Protein AF-U3A8S7-F1 (afdb_monomer)

Foldseek 3Di:
DWDDDDLVVCVVCVVVLLVLQQCLLVFDWKKKKQAAPDLQLGIKIKIKGWPVRDDDPSSQVSSSLSVVVCVVVVHDSVPRHSVCSVVCCPVPRSVLSVQFDWAKWALVRVCVQPVVSNVVSLVNLPDPVCVVVCVVPVLRHAMDMVSHHDHRNDDCVNVPNSQWGIWTWGDRDPFWTWIWTDHPTIIMIMTTGSPD

Secondary structure (DSSP, 8-state):
------HHHHHHTHHHHHHHHHHHTTS-EEEEEEE-S-TTT--EEEEEEETTT-SSHHHHHHHHHHHHHHHHTT--GGG--TTTHHHHIIIIIHHHHHH---EEEEHHHHHHHHHHHHHHHHHHHH-GGGHHHHHTSTTTSEEEETTEE--TT--TTTT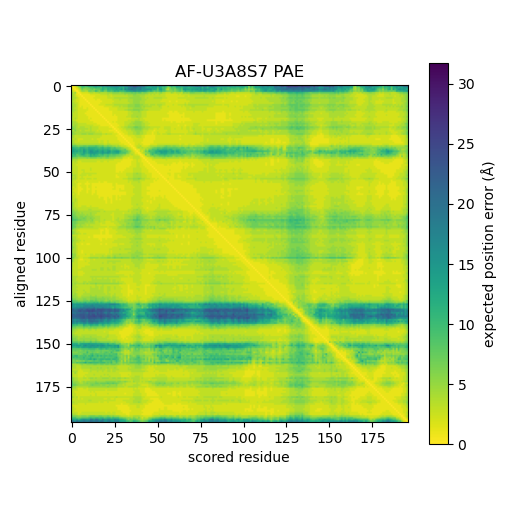T-----EEEEEEEETTEEEEEEE-SSEEEEEEEE---

Sequence (196 aa):
MESKISLSEFKSNLELVETYIANSSTKKLTRIEYRSFDEGMCDANLFVISKSEVADELEAFVTLCNFQLHFYEEWSLSDTTSENANSILNLWVQPDIESYLFDTLSSSEVHQEIDWIINSIIKLLSDDSLLLKRVRDPDRWGVFVNGERISSETALSDIGLKEIICGIGFALEWNSVDIMYQTKNDYIFFSWGSGA

pLDDT: mean 90.35, std 8.71, range [58.34, 97.81]

Solvent-accessible surface area (backbone atoms only — not comparable to full-atom values): 10740 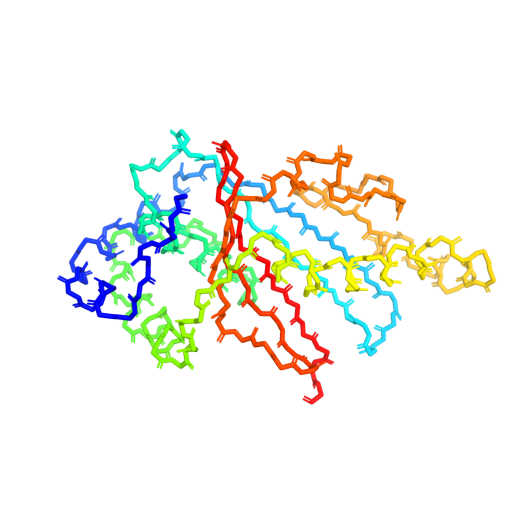Å² total; per-residue (Å²): 123,80,78,80,85,40,70,65,58,53,68,74,35,50,76,59,49,31,52,33,43,25,48,37,58,76,50,77,69,48,41,36,39,45,34,46,92,43,75,72,67,27,48,38,38,36,41,35,35,46,54,87,73,38,93,48,70,64,47,42,50,49,28,44,52,52,54,49,50,28,61,76,70,71,45,63,53,84,72,48,30,76,90,46,16,62,55,48,37,68,72,47,52,47,60,53,57,72,68,44,49,77,43,80,32,49,35,68,53,50,47,59,64,48,48,58,54,53,52,50,46,33,49,63,62,64,41,71,91,50,45,74,70,41,71,76,48,59,89,71,46,37,28,26,50,72,82,44,75,64,57,42,76,68,49,56,66,79,74,68,66,59,63,51,59,25,25,35,34,38,37,87,49,98,50,33,39,29,34,42,35,30,42,94,58,35,40,34,39,38,41,36,47,34,85,117

Nearest PDB structures (foldseek):
  6qh1-assembly1_A  TM=3.953E-01  e=4.290E+00  Schizosaccharomyces pombe
  6qh1-assembly1_B  TM=2.468E-01  e=1.614E+00  Schizosaccharomyces pombe
  4l6p-assembly3_C  TM=2.106E-01  e=4.544E+00  Saccharomyces cerevisiae S288C
  6w9w-assembly1_A  TM=2.226E-01  e=8.076E+00  Saccharomyces cerevisiae

Structure (mmCIF, N/CA/C/O backbone):
data_AF-U3A8S7-F1
#
_entry.id   AF-U3A8S7-F1
#
loop_
_atom_site.group_PDB
_atom_site.id
_atom_site.type_symbol
_atom_site.label_atom_id
_atom_site.label_alt_id
_atom_site.label_comp_id
_atom_site.label_asym_id
_atom_site.label_entity_id
_atom_site.label_seq_id
_atom_site.pdbx_PDB_ins_code
_atom_site.Cartn_x
_atom_site.Cartn_y
_atom_site.Cartn_z
_atom_site.occupancy
_atom_site.B_iso_or_equiv
_atom_site.auth_seq_id
_atom_site.auth_comp_id
_atom_site.auth_asym_id
_atom_site.auth_atom_id
_atom_site.pdbx_PDB_model_num
ATOM 1 N N . MET A 1 1 ? -18.819 5.088 -4.214 1.00 59.47 1 MET A N 1
ATOM 2 C CA . MET A 1 1 ? -18.569 4.710 -2.810 1.00 59.47 1 MET A CA 1
ATOM 3 C C . MET A 1 1 ? -17.316 5.462 -2.436 1.00 59.47 1 MET A C 1
ATOM 5 O O . MET A 1 1 ? -16.381 5.401 -3.219 1.00 59.47 1 MET A O 1
ATOM 9 N N . GLU A 1 2 ? -17.361 6.254 -1.375 1.00 73.94 2 GLU A N 1
ATOM 10 C CA . GLU A 1 2 ? -16.215 7.043 -0.910 1.00 73.94 2 GLU A CA 1
ATOM 11 C C . GLU A 1 2 ? -15.502 6.261 0.196 1.00 73.94 2 GLU A C 1
ATOM 13 O O . GLU A 1 2 ? -16.157 5.500 0.919 1.00 73.94 2 GLU A O 1
ATOM 18 N N . SER A 1 3 ? -14.179 6.408 0.279 1.00 78.31 3 SER A N 1
ATOM 19 C CA . SER A 1 3 ? -13.389 5.863 1.385 1.00 78.31 3 SER A CA 1
ATOM 20 C C . SER A 1 3 ? -13.753 6.586 2.681 1.00 78.31 3 SER A C 1
ATOM 22 O O . SER A 1 3 ? -14.074 7.775 2.653 1.00 78.31 3 SER A O 1
ATOM 24 N N . LYS A 1 4 ? -13.761 5.868 3.805 1.00 83.25 4 LYS A N 1
ATOM 25 C CA . LYS A 1 4 ? -14.143 6.437 5.108 1.00 83.25 4 LYS A CA 1
ATOM 26 C C . LYS A 1 4 ? -12.955 6.810 5.988 1.00 83.25 4 LYS A C 1
ATOM 28 O O . LYS A 1 4 ? -13.135 7.605 6.910 1.00 83.25 4 LYS A O 1
ATOM 33 N N . ILE A 1 5 ? -11.770 6.299 5.658 1.00 91.81 5 ILE A N 1
ATOM 34 C CA . ILE A 1 5 ? -10.581 6.431 6.493 1.00 91.81 5 ILE A CA 1
ATOM 35 C C . ILE A 1 5 ? -10.184 7.893 6.660 1.00 91.81 5 ILE A C 1
ATOM 37 O O . ILE A 1 5 ? -10.101 8.679 5.721 1.00 91.81 5 ILE A O 1
ATOM 41 N N . SER A 1 6 ? -9.933 8.252 7.910 1.00 93.62 6 SER A N 1
ATOM 42 C CA . SER A 1 6 ? -9.491 9.576 8.317 1.00 93.62 6 SER A CA 1
ATOM 43 C C . SER A 1 6 ? -8.675 9.476 9.597 1.00 93.62 6 SER A C 1
ATOM 45 O O . SER A 1 6 ? -8.815 8.524 10.372 1.00 93.62 6 SER A O 1
ATOM 47 N N . LEU A 1 7 ? -7.876 10.506 9.880 1.00 93.88 7 LEU A N 1
ATOM 48 C CA . LEU A 1 7 ? -7.134 10.583 11.138 1.00 93.88 7 LEU A CA 1
ATOM 49 C C . LEU A 1 7 ? -8.055 10.530 12.368 1.00 93.88 7 LEU A C 1
ATOM 51 O O . LEU A 1 7 ? -7.704 9.953 13.396 1.00 93.88 7 LEU A O 1
ATOM 55 N N . SER A 1 8 ? -9.240 11.140 12.284 1.00 94.06 8 SER A N 1
ATOM 56 C CA . SER A 1 8 ? -10.205 11.140 13.384 1.00 94.06 8 SER A CA 1
ATOM 57 C C . SER A 1 8 ? -10.816 9.758 13.610 1.00 94.06 8 SER A C 1
ATOM 59 O O . SER A 1 8 ? -10.964 9.356 14.766 1.00 94.06 8 SER A O 1
ATOM 61 N N . GLU A 1 9 ? -11.123 9.015 12.542 1.00 94.00 9 GLU A N 1
ATOM 62 C CA . GLU A 1 9 ? -11.568 7.623 12.636 1.00 94.00 9 GLU A CA 1
ATOM 63 C C . GLU A 1 9 ? -10.488 6.747 13.275 1.00 94.00 9 GLU A C 1
ATOM 65 O O . GLU A 1 9 ? -10.781 6.034 14.234 1.00 94.00 9 GLU A O 1
ATOM 70 N N . PHE A 1 10 ? -9.234 6.871 12.835 1.00 94.56 10 PHE A N 1
ATOM 71 C CA . PHE A 1 10 ? -8.104 6.151 13.424 1.00 94.56 10 PHE A CA 1
ATOM 72 C C . PHE A 1 10 ? -7.968 6.430 14.932 1.00 94.56 10 PHE A C 1
ATOM 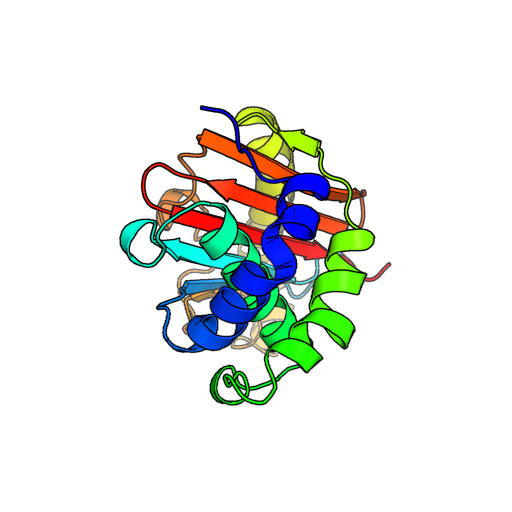74 O O . PHE A 1 10 ? -7.999 5.511 15.752 1.00 94.56 10 PHE A O 1
ATOM 81 N N . LYS A 1 11 ? -7.912 7.711 15.325 1.00 94.56 11 LYS A N 1
ATOM 82 C CA . LYS A 1 11 ? -7.748 8.126 16.732 1.00 94.56 11 LYS A CA 1
ATOM 83 C C . LYS A 1 11 ? -8.917 7.739 17.630 1.00 94.56 11 LYS A C 1
ATOM 85 O O . LYS A 1 11 ? -8.731 7.545 18.828 1.00 94.56 11 LYS A O 1
ATOM 90 N N . SER A 1 12 ? -10.120 7.631 17.074 1.00 95.75 12 SER A N 1
ATOM 91 C CA . SER A 1 12 ? -11.305 7.234 17.841 1.00 95.75 12 SER A CA 1
ATOM 92 C C . SER A 1 12 ? -11.357 5.728 18.119 1.00 95.75 12 SER A C 1
ATOM 94 O O . SER A 1 12 ? -12.180 5.299 18.922 1.00 95.75 12 SER A O 1
ATOM 96 N N . ASN A 1 13 ? -10.492 4.932 17.479 1.00 96.50 13 ASN A N 1
ATOM 97 C CA . ASN A 1 13 ? -10.535 3.471 17.503 1.00 96.50 13 ASN A CA 1
ATOM 98 C C . ASN A 1 13 ? -9.195 2.833 17.922 1.00 96.50 13 ASN A C 1
ATOM 100 O O . ASN A 1 13 ? -8.930 1.698 17.544 1.00 96.50 13 ASN A O 1
ATOM 104 N N . LEU A 1 14 ? -8.348 3.514 18.706 1.00 95.56 14 LEU A N 1
ATOM 105 C CA . LEU A 1 14 ? -6.982 3.041 19.011 1.00 95.56 14 LEU A CA 1
ATOM 106 C C . LEU A 1 14 ? -6.908 1.625 19.617 1.00 95.56 14 LEU A C 1
ATOM 108 O O . LEU A 1 14 ? -6.045 0.851 19.220 1.00 95.56 14 LEU A O 1
ATOM 112 N N . GLU A 1 15 ? -7.825 1.246 20.513 1.00 95.31 15 GLU A N 1
ATOM 113 C CA . GLU A 1 15 ? -7.866 -0.123 21.072 1.00 95.31 15 GLU A CA 1
ATOM 114 C C . GLU A 1 15 ? -8.139 -1.185 19.987 1.00 95.31 15 GLU A C 1
ATOM 116 O O . GLU A 1 15 ? -7.576 -2.284 19.987 1.00 95.31 15 GLU A O 1
ATOM 121 N N . LEU A 1 16 ? -8.998 -0.846 19.022 1.00 96.44 16 LEU A N 1
ATOM 122 C CA . LEU A 1 16 ? -9.302 -1.707 17.885 1.00 96.44 16 LEU A CA 1
ATOM 123 C C . LEU A 1 16 ? -8.134 -1.740 16.891 1.00 96.44 16 LEU A C 1
ATOM 125 O O . LEU A 1 16 ? -7.785 -2.808 16.396 1.00 96.44 16 LEU A O 1
ATOM 129 N N . VAL A 1 17 ? -7.484 -0.598 16.653 1.00 97.06 17 VAL A N 1
ATOM 130 C CA . VAL A 1 17 ? -6.269 -0.491 15.833 1.00 97.06 17 VAL A CA 1
ATOM 131 C C . VAL A 1 17 ? -5.153 -1.370 16.397 1.00 97.06 17 VAL A C 1
ATOM 133 O O . VAL A 1 17 ? -4.531 -2.110 15.642 1.00 97.06 17 VAL A O 1
ATOM 136 N N . GLU A 1 18 ? -4.918 -1.348 17.711 1.00 97.19 18 GLU A N 1
ATOM 137 C CA . GLU A 1 18 ? -3.937 -2.227 18.360 1.00 97.19 18 GLU A CA 1
ATOM 138 C C . GLU A 1 18 ? -4.249 -3.705 18.084 1.00 97.19 18 GLU A C 1
ATOM 140 O O . GLU A 1 18 ? -3.364 -4.488 17.732 1.00 97.19 18 GLU A O 1
ATOM 145 N N . THR A 1 19 ? -5.529 -4.075 18.164 1.00 96.38 19 THR A N 1
ATOM 146 C CA . THR A 1 19 ? -5.992 -5.430 17.843 1.00 96.38 19 THR A CA 1
ATOM 147 C C . THR A 1 19 ? -5.736 -5.780 16.372 1.00 96.38 19 THR A C 1
ATOM 149 O O . THR A 1 19 ? -5.302 -6.892 16.067 1.00 96.38 19 THR A O 1
ATOM 152 N N . TYR A 1 20 ? -5.969 -4.848 15.446 1.00 96.88 20 TYR A N 1
ATOM 153 C CA . TYR A 1 20 ? -5.678 -5.039 14.023 1.00 96.88 20 TYR A CA 1
ATOM 154 C C . TYR A 1 20 ? -4.178 -5.184 13.750 1.00 96.88 20 TYR A C 1
ATOM 156 O O . TYR A 1 20 ? -3.793 -6.079 12.998 1.00 96.88 20 TYR A O 1
ATOM 164 N N . ILE A 1 21 ? -3.323 -4.404 14.422 1.00 96.88 21 ILE A N 1
ATOM 165 C CA . ILE A 1 21 ? -1.863 -4.574 14.364 1.00 96.88 21 ILE A CA 1
ATOM 166 C C . ILE A 1 21 ? -1.490 -5.981 14.826 1.00 96.88 21 ILE A C 1
ATOM 168 O O . ILE A 1 21 ? -0.860 -6.714 14.066 1.00 96.88 21 ILE A O 1
ATOM 172 N N . ALA A 1 22 ? -1.942 -6.401 16.011 1.00 95.38 22 ALA A N 1
ATOM 173 C CA . ALA A 1 22 ? -1.641 -7.725 16.562 1.00 95.38 22 ALA A CA 1
ATOM 174 C C . ALA A 1 22 ? -2.033 -8.875 15.616 1.00 95.38 22 ALA A C 1
ATOM 176 O O . ALA A 1 22 ? -1.352 -9.898 15.567 1.00 95.38 22 ALA A O 1
ATOM 177 N N . ASN A 1 23 ? -3.117 -8.704 14.854 1.00 94.38 23 ASN A N 1
ATOM 178 C CA . ASN A 1 23 ? -3.641 -9.719 13.943 1.00 94.38 23 ASN A CA 1
ATOM 179 C C . ASN A 1 23 ? -3.078 -9.633 12.517 1.00 94.38 23 ASN A C 1
ATOM 181 O O . ASN A 1 23 ? -3.288 -10.566 11.735 1.00 94.38 23 ASN A O 1
ATOM 185 N N . SER A 1 24 ? -2.378 -8.555 12.159 1.00 94.19 24 SER A N 1
ATOM 186 C CA . SER A 1 24 ? -1.892 -8.314 10.792 1.00 94.19 24 SER A CA 1
ATOM 187 C C . SER A 1 24 ? -0.984 -9.437 10.271 1.00 94.19 24 SER A C 1
ATOM 189 O O . SER A 1 24 ? -1.104 -9.834 9.114 1.00 94.19 24 SER A O 1
ATOM 191 N N . SER A 1 25 ? -0.173 -10.050 11.142 1.00 91.50 25 SER A N 1
ATOM 192 C CA . SER A 1 25 ? 0.726 -11.167 10.810 1.00 91.50 25 SER A CA 1
ATOM 193 C C . SER A 1 25 ? 0.005 -12.448 10.369 1.00 91.50 25 SER A C 1
ATOM 195 O O . SER A 1 25 ? 0.610 -13.331 9.761 1.00 91.50 25 SER A O 1
ATOM 197 N N . THR A 1 26 ? -1.298 -12.557 10.642 1.00 93.12 26 THR A N 1
ATOM 198 C CA . THR A 1 26 ? -2.127 -13.704 10.239 1.00 93.12 26 THR A CA 1
ATOM 199 C C . THR A 1 26 ? -2.782 -13.527 8.869 1.00 93.12 26 THR A C 1
ATOM 201 O O . THR A 1 26 ? -3.345 -14.484 8.331 1.00 93.12 26 THR A O 1
ATOM 204 N N . LYS A 1 27 ? -2.730 -12.317 8.303 1.00 94.56 27 LYS A N 1
ATOM 205 C CA . LYS A 1 27 ? -3.405 -11.969 7.051 1.00 94.56 27 LYS A CA 1
ATOM 206 C C . LYS A 1 27 ? -2.565 -12.366 5.849 1.00 94.56 27 LYS A C 1
ATOM 208 O O . LYS A 1 27 ? -1.340 -12.243 5.856 1.00 94.56 27 LYS A O 1
ATOM 213 N N . LYS A 1 28 ? -3.226 -12.808 4.778 1.00 93.88 28 LYS A N 1
ATOM 214 C CA . LYS A 1 28 ? -2.545 -13.034 3.501 1.00 93.88 28 LYS A CA 1
ATOM 215 C C . LYS A 1 28 ? -2.418 -11.724 2.741 1.00 93.88 28 LYS A C 1
ATOM 217 O O . LYS A 1 28 ? -3.420 -11.129 2.353 1.00 93.88 28 LYS A O 1
ATOM 222 N N . LEU A 1 29 ? -1.177 -11.332 2.483 1.00 94.00 29 LEU A N 1
ATOM 223 C CA . LEU A 1 29 ? -0.844 -10.156 1.694 1.00 94.00 29 LEU A CA 1
ATOM 224 C C . LEU A 1 29 ? -0.092 -10.556 0.423 1.00 94.00 29 LEU A C 1
ATOM 226 O O . LEU A 1 29 ? 0.715 -11.485 0.431 1.00 94.00 29 LEU A O 1
ATOM 230 N N . THR A 1 30 ? -0.357 -9.835 -0.663 1.00 95.75 30 THR A N 1
ATOM 231 C CA . THR A 1 30 ? 0.466 -9.870 -1.872 1.00 95.75 30 THR A CA 1
ATOM 232 C C . THR A 1 30 ? 1.285 -8.591 -1.958 1.00 95.75 30 THR A C 1
ATOM 234 O O . THR A 1 30 ? 0.731 -7.495 -1.922 1.00 95.75 30 THR A O 1
ATOM 237 N N . ARG A 1 31 ? 2.604 -8.731 -2.078 1.00 95.44 31 ARG A N 1
ATOM 238 C CA . ARG A 1 31 ? 3.525 -7.623 -2.338 1.00 95.44 31 ARG A CA 1
ATOM 239 C C . ARG A 1 31 ? 3.864 -7.592 -3.818 1.00 95.44 31 ARG A C 1
ATOM 241 O O . ARG A 1 31 ? 4.252 -8.619 -4.373 1.00 95.44 31 ARG A O 1
ATOM 248 N N . ILE A 1 32 ? 3.755 -6.428 -4.440 1.00 96.19 32 ILE A N 1
ATOM 249 C CA . ILE A 1 32 ? 4.205 -6.192 -5.810 1.00 96.19 32 ILE A CA 1
ATOM 250 C C . ILE A 1 32 ? 5.255 -5.093 -5.780 1.00 96.19 32 ILE A C 1
ATOM 252 O O . ILE A 1 32 ? 5.053 -4.063 -5.149 1.00 96.19 32 ILE A O 1
ATOM 256 N N . GLU A 1 33 ? 6.365 -5.311 -6.468 1.00 95.44 33 GLU A N 1
ATOM 257 C CA . GLU A 1 33 ? 7.491 -4.381 -6.480 1.00 95.44 33 GLU A CA 1
ATOM 258 C C . GLU A 1 33 ? 7.868 -4.085 -7.926 1.00 95.44 33 GLU A C 1
ATOM 260 O O . GLU A 1 33 ? 8.162 -4.998 -8.700 1.00 95.44 33 GLU A O 1
ATOM 265 N N . TYR A 1 34 ? 7.870 -2.809 -8.283 1.00 94.31 34 TYR A N 1
ATOM 266 C CA . TYR A 1 34 ? 8.370 -2.292 -9.547 1.00 94.31 34 TYR A CA 1
ATOM 267 C C . TYR A 1 34 ? 9.743 -1.697 -9.284 1.00 94.31 34 TYR A C 1
ATOM 269 O O . TYR A 1 34 ? 9.855 -0.541 -8.879 1.00 94.31 34 TYR A O 1
ATOM 277 N N . ARG A 1 35 ? 10.787 -2.504 -9.483 1.00 91.75 35 ARG A N 1
ATOM 278 C CA . ARG A 1 35 ? 12.155 -2.125 -9.133 1.00 91.75 35 ARG A CA 1
ATOM 279 C C . ARG A 1 35 ? 12.900 -1.556 -10.327 1.00 91.75 35 ARG A C 1
ATOM 281 O O . ARG A 1 35 ? 13.020 -2.240 -11.353 1.00 91.75 35 ARG A O 1
ATOM 288 N N . SER A 1 36 ? 13.426 -0.342 -10.199 1.00 87.62 36 SER A N 1
ATOM 289 C CA . SER A 1 36 ? 14.103 0.371 -11.287 1.00 87.62 36 SER A CA 1
ATOM 290 C C . SER A 1 36 ? 15.595 0.560 -11.003 1.00 87.62 36 SER A C 1
ATOM 292 O O . SER A 1 36 ? 16.016 0.721 -9.867 1.00 87.62 36 SER A O 1
ATOM 294 N N . PHE A 1 37 ? 16.422 0.563 -12.052 1.00 83.94 37 PHE A N 1
ATOM 295 C CA . PHE A 1 37 ? 17.864 0.832 -11.931 1.00 83.94 37 PHE A CA 1
ATOM 296 C C . PHE A 1 37 ? 18.203 2.333 -11.946 1.00 83.94 37 PHE A C 1
ATOM 298 O O . PHE A 1 37 ? 19.383 2.689 -12.016 1.00 83.94 37 PHE A O 1
ATOM 305 N N . ASP A 1 38 ? 17.196 3.205 -11.991 1.00 81.88 38 ASP A N 1
ATOM 306 C CA . ASP A 1 38 ? 17.366 4.651 -12.041 1.00 81.88 38 ASP A CA 1
ATOM 307 C C . ASP A 1 38 ? 17.180 5.231 -10.636 1.00 81.88 38 ASP A C 1
ATOM 309 O O . ASP A 1 38 ? 16.115 5.103 -10.038 1.00 81.88 38 ASP A O 1
ATOM 313 N N . GLU A 1 39 ? 18.230 5.859 -10.105 1.00 74.50 39 GLU A N 1
ATOM 314 C CA . GLU A 1 39 ? 18.234 6.419 -8.747 1.00 74.50 39 GLU A CA 1
ATOM 315 C C . GLU A 1 39 ? 17.218 7.557 -8.561 1.00 74.50 39 GLU A C 1
ATOM 317 O O . GLU A 1 39 ? 16.878 7.860 -7.428 1.00 74.50 39 GLU A O 1
ATOM 322 N N . GLY A 1 40 ? 16.729 8.186 -9.638 1.00 75.12 40 GLY A N 1
ATOM 323 C CA . GLY A 1 40 ? 15.685 9.209 -9.561 1.00 75.12 40 GLY A CA 1
ATOM 324 C C . GLY A 1 40 ? 14.268 8.638 -9.609 1.00 75.12 40 GLY A C 1
ATOM 325 O O . GLY A 1 40 ? 13.349 9.248 -9.067 1.00 75.12 40 GLY A O 1
ATOM 326 N N . MET A 1 41 ? 14.078 7.478 -10.247 1.00 83.31 41 MET A N 1
ATOM 327 C CA . MET A 1 41 ? 12.784 6.788 -10.267 1.00 83.31 41 MET A CA 1
ATOM 328 C C . MET A 1 41 ? 12.601 5.808 -9.114 1.00 83.31 41 MET A C 1
ATOM 330 O O . MET A 1 41 ? 11.456 5.507 -8.814 1.00 83.31 41 MET A O 1
ATOM 334 N N . CYS A 1 42 ? 13.667 5.312 -8.478 1.00 87.62 42 CYS A N 1
ATOM 335 C CA . CYS A 1 42 ? 13.596 4.386 -7.339 1.00 87.62 42 CYS A CA 1
ATOM 336 C C . CYS A 1 42 ? 12.668 3.174 -7.591 1.00 87.62 42 CYS A C 1
ATOM 338 O O . CYS A 1 42 ? 12.397 2.810 -8.742 1.00 87.62 42 CYS A O 1
ATOM 340 N N . ASP A 1 43 ? 12.237 2.517 -6.514 1.00 91.94 43 ASP A N 1
ATOM 341 C CA . ASP A 1 43 ? 11.313 1.388 -6.546 1.00 91.94 43 ASP A CA 1
ATOM 342 C C . ASP A 1 43 ? 9.910 1.861 -6.139 1.00 91.94 43 ASP A C 1
ATOM 344 O O . ASP A 1 43 ? 9.761 2.675 -5.227 1.00 91.94 43 ASP A O 1
ATOM 348 N N . ALA A 1 44 ? 8.875 1.338 -6.799 1.00 95.19 44 ALA A N 1
ATOM 349 C CA . ALA A 1 44 ? 7.483 1.529 -6.390 1.00 95.19 44 ALA A CA 1
ATOM 350 C C . ALA A 1 44 ? 6.913 0.219 -5.839 1.00 95.19 44 ALA A C 1
ATOM 352 O O . ALA A 1 44 ? 7.056 -0.838 -6.460 1.00 95.19 44 ALA A O 1
ATOM 353 N N . ASN A 1 45 ? 6.234 0.288 -4.698 1.00 96.62 45 ASN A N 1
ATOM 354 C CA . ASN A 1 45 ? 5.717 -0.875 -3.987 1.00 96.62 45 ASN A CA 1
ATOM 355 C C . ASN A 1 45 ? 4.195 -0.821 -3.888 1.00 96.62 45 ASN A C 1
ATOM 357 O O . ASN A 1 45 ? 3.608 0.234 -3.659 1.00 96.62 45 ASN A O 1
ATOM 361 N N . LEU A 1 46 ? 3.556 -1.980 -4.031 1.00 97.56 46 LEU A N 1
ATOM 362 C CA . LEU A 1 46 ? 2.144 -2.168 -3.735 1.00 97.56 46 LEU A CA 1
ATOM 363 C C . LEU A 1 46 ? 1.976 -3.296 -2.727 1.00 97.56 46 LEU A C 1
ATOM 365 O O . LEU A 1 46 ? 2.453 -4.413 -2.935 1.00 97.56 46 LEU A O 1
ATOM 369 N N . PHE A 1 47 ? 1.236 -3.011 -1.667 1.00 97.56 47 PHE A N 1
ATOM 370 C CA . PHE A 1 47 ? 0.805 -3.979 -0.671 1.00 97.56 47 PHE A CA 1
ATOM 371 C C . PHE A 1 47 ? -0.686 -4.218 -0.875 1.00 97.56 47 PHE A C 1
ATOM 373 O O . PHE A 1 47 ? -1.473 -3.277 -0.831 1.00 97.56 47 PHE A O 1
ATOM 380 N N . VAL A 1 48 ? -1.076 -5.460 -1.152 1.00 97.56 48 VAL A N 1
ATOM 381 C CA . VAL A 1 48 ? -2.437 -5.815 -1.571 1.00 97.56 48 VAL A CA 1
ATOM 382 C C . VAL A 1 48 ? -3.044 -6.800 -0.589 1.00 97.56 48 VAL A C 1
ATOM 384 O O . VAL A 1 48 ? -2.487 -7.877 -0.356 1.00 97.56 48 VAL A O 1
ATOM 387 N N . ILE A 1 49 ? -4.222 -6.468 -0.069 1.00 97.62 49 ILE A N 1
ATOM 388 C CA . ILE A 1 49 ? -5.014 -7.355 0.778 1.00 97.62 49 ILE A CA 1
ATOM 389 C C . ILE A 1 49 ? -6.424 -7.517 0.213 1.00 97.62 49 ILE A C 1
ATOM 391 O O . ILE A 1 49 ? -7.105 -6.543 -0.113 1.00 97.62 49 ILE A O 1
ATOM 395 N N . SER A 1 50 ? -6.876 -8.767 0.112 1.00 97.00 50 SER A N 1
ATOM 396 C CA . SER A 1 50 ? -8.244 -9.063 -0.312 1.00 97.00 50 SER A CA 1
ATOM 397 C C . SER A 1 50 ? -9.234 -8.578 0.740 1.00 97.00 50 SER A C 1
ATOM 399 O O . SER A 1 50 ? -9.056 -8.802 1.938 1.00 97.00 50 SER A O 1
ATOM 401 N N . LYS A 1 51 ? -10.357 -8.019 0.291 1.00 96.75 51 LYS A N 1
ATOM 402 C CA . LYS A 1 51 ? -11.506 -7.669 1.139 1.00 96.75 51 LYS A CA 1
ATOM 403 C C . LYS A 1 51 ? -12.084 -8.867 1.890 1.00 96.75 51 LYS A C 1
ATOM 405 O O . LYS A 1 51 ? -12.818 -8.674 2.845 1.00 96.75 51 LYS A O 1
ATOM 410 N N . SER A 1 52 ? -11.784 -10.099 1.472 1.00 96.88 52 SER A N 1
ATOM 411 C CA . SER A 1 52 ? -12.172 -11.306 2.212 1.00 96.88 52 SER A CA 1
ATOM 412 C C . SER A 1 52 ? -11.295 -11.599 3.433 1.00 96.88 52 SER A C 1
ATOM 414 O O . SER A 1 52 ? -11.688 -12.414 4.262 1.00 96.88 52 SER A O 1
ATOM 416 N N . GLU A 1 53 ? -10.102 -11.004 3.525 1.00 97.38 53 GLU A N 1
ATOM 417 C CA . GLU A 1 53 ? -9.146 -11.230 4.621 1.00 97.38 53 GLU A CA 1
ATOM 418 C C . GLU A 1 53 ? -9.367 -10.264 5.798 1.00 97.38 53 GLU A C 1
ATOM 420 O O . GLU A 1 53 ? -8.858 -10.494 6.897 1.00 97.38 53 GLU A O 1
ATOM 425 N N . VAL A 1 54 ? -10.136 -9.195 5.588 1.00 97.19 54 VAL A N 1
ATOM 426 C CA . VAL A 1 54 ? -10.372 -8.107 6.547 1.00 97.19 54 VAL A CA 1
ATOM 427 C C . VAL A 1 54 ? -11.865 -7.838 6.705 1.00 97.19 54 VAL A C 1
ATOM 429 O O . VAL A 1 54 ? -12.650 -8.043 5.782 1.00 97.19 54 VAL A O 1
ATOM 432 N N . ALA A 1 55 ? -12.271 -7.399 7.888 1.00 95.38 55 ALA A N 1
ATOM 433 C CA . ALA A 1 55 ? -13.652 -7.102 8.227 1.00 95.38 55 ALA A CA 1
ATOM 434 C C . ALA A 1 55 ? -14.122 -5.776 7.616 1.00 95.38 55 ALA A C 1
ATOM 436 O O . ALA A 1 55 ? -15.272 -5.665 7.182 1.00 95.38 55 ALA A O 1
ATOM 437 N N . ASP A 1 56 ? -13.243 -4.776 7.585 1.00 95.19 56 ASP A N 1
ATOM 438 C CA . ASP A 1 56 ? -13.560 -3.422 7.149 1.00 95.19 56 ASP A CA 1
ATOM 439 C C . ASP A 1 56 ? -12.338 -2.685 6.570 1.00 95.19 56 ASP A C 1
ATOM 441 O O . ASP A 1 56 ? -11.240 -3.229 6.437 1.00 95.19 56 ASP A O 1
ATOM 445 N N . GLU A 1 57 ? -12.569 -1.444 6.144 1.00 95.88 57 GLU A N 1
ATOM 446 C CA . GLU A 1 57 ? -11.549 -0.578 5.550 1.00 95.88 57 GLU A CA 1
ATOM 447 C C . GLU A 1 57 ? -10.486 -0.137 6.570 1.00 95.88 57 GLU A C 1
ATOM 449 O O . GLU A 1 57 ? -9.334 0.060 6.191 1.00 95.88 57 GLU A O 1
ATOM 454 N N . LEU A 1 58 ? -10.837 -0.022 7.858 1.00 96.69 58 LEU A N 1
ATOM 455 C CA . LEU A 1 58 ? -9.902 0.396 8.907 1.00 96.69 58 LEU A CA 1
ATOM 456 C C . LEU A 1 58 ? -8.917 -0.726 9.223 1.00 96.69 58 LEU A C 1
ATOM 458 O O . LEU A 1 58 ? -7.718 -0.473 9.311 1.00 96.69 58 LEU A O 1
ATOM 462 N N . GLU A 1 59 ? -9.398 -1.966 9.327 1.00 97.44 59 GLU A N 1
ATOM 463 C CA . GLU A 1 59 ? -8.529 -3.135 9.445 1.00 97.44 59 GLU A CA 1
ATOM 464 C C . GLU A 1 59 ? -7.600 -3.235 8.237 1.00 97.44 59 GLU A C 1
ATOM 466 O O . GLU A 1 59 ? -6.408 -3.476 8.416 1.00 97.44 59 GLU A O 1
ATOM 471 N N . ALA A 1 60 ? -8.112 -3.002 7.023 1.00 97.56 60 ALA A N 1
ATOM 472 C CA . ALA A 1 60 ? -7.292 -2.985 5.816 1.00 97.56 60 ALA A CA 1
ATOM 473 C C . ALA A 1 60 ? -6.188 -1.925 5.887 1.00 97.56 60 ALA A C 1
ATOM 475 O O . ALA A 1 60 ? -5.024 -2.260 5.690 1.00 97.56 60 ALA A O 1
ATOM 476 N N . PHE A 1 61 ? -6.539 -0.676 6.208 1.00 97.44 61 PHE A N 1
ATOM 477 C CA . PHE A 1 61 ? -5.594 0.434 6.319 1.00 97.44 61 PHE A CA 1
ATOM 478 C C . PHE A 1 61 ? -4.487 0.133 7.332 1.00 97.44 61 PHE A C 1
ATOM 480 O O . PHE A 1 61 ? -3.310 0.141 6.984 1.00 97.44 61 PHE A O 1
ATOM 487 N N . VAL A 1 62 ? -4.864 -0.231 8.561 1.00 96.88 62 VAL A N 1
ATOM 488 C CA . VAL A 1 62 ? -3.914 -0.540 9.640 1.00 96.88 62 VAL A CA 1
ATOM 489 C C . VAL A 1 62 ? -3.023 -1.722 9.276 1.00 96.88 62 VAL A C 1
ATOM 491 O O . VAL A 1 62 ? -1.814 -1.685 9.500 1.00 96.88 62 VAL A O 1
ATOM 494 N N . THR A 1 63 ? -3.615 -2.767 8.696 1.00 96.88 63 THR A N 1
ATOM 495 C CA . THR A 1 63 ? -2.876 -3.947 8.251 1.00 96.88 63 THR A CA 1
ATOM 496 C C . THR A 1 63 ? -1.837 -3.546 7.209 1.00 96.88 63 THR A C 1
ATOM 498 O O . THR A 1 63 ? -0.656 -3.825 7.395 1.00 96.88 63 THR A O 1
ATOM 501 N N . LEU A 1 64 ? -2.249 -2.844 6.150 1.00 97.44 64 LEU A N 1
ATOM 502 C CA . LEU A 1 64 ? -1.371 -2.417 5.062 1.00 97.44 64 LEU A CA 1
ATOM 503 C C . LEU A 1 64 ? -0.240 -1.493 5.542 1.00 97.44 64 LEU A C 1
ATOM 505 O O . LEU A 1 64 ? 0.908 -1.740 5.177 1.00 97.44 64 LEU A O 1
ATOM 509 N N . CYS A 1 65 ? -0.526 -0.512 6.404 1.00 95.75 65 CYS A N 1
ATOM 510 C CA . CYS A 1 65 ? 0.501 0.344 7.010 1.00 95.75 65 CYS A CA 1
ATOM 511 C C . CYS A 1 65 ? 1.507 -0.467 7.836 1.00 95.75 65 CYS A C 1
ATOM 513 O O . CYS A 1 65 ? 2.712 -0.254 7.726 1.00 95.75 65 CYS A O 1
ATOM 515 N N . ASN A 1 66 ? 1.045 -1.444 8.626 1.00 95.81 66 ASN A N 1
ATOM 516 C CA . ASN A 1 66 ? 1.957 -2.293 9.393 1.00 95.81 66 ASN A CA 1
ATOM 517 C C . ASN A 1 66 ? 2.844 -3.153 8.475 1.00 95.81 66 ASN A C 1
ATOM 519 O O . ASN A 1 66 ? 4.041 -3.296 8.714 1.00 95.81 66 ASN A O 1
ATOM 523 N N . PHE A 1 67 ? 2.284 -3.690 7.388 1.00 95.00 67 PHE A N 1
ATOM 524 C CA . PHE A 1 67 ? 3.057 -4.425 6.384 1.00 95.00 67 PHE A CA 1
ATOM 525 C C . PHE A 1 67 ? 4.115 -3.551 5.701 1.00 95.00 67 PHE A C 1
ATOM 527 O O . PHE A 1 67 ? 5.247 -4.000 5.515 1.00 95.00 67 PHE A O 1
ATOM 534 N N . GLN A 1 68 ? 3.757 -2.319 5.343 1.00 95.19 68 GLN A N 1
ATOM 535 C CA . GLN A 1 68 ? 4.669 -1.346 4.751 1.00 95.19 68 GLN A CA 1
ATOM 536 C C . GLN A 1 68 ? 5.815 -0.997 5.711 1.00 95.19 68 GLN A C 1
ATOM 538 O O . GLN A 1 68 ? 6.977 -1.067 5.317 1.00 95.19 68 GLN A O 1
ATOM 543 N N . LEU A 1 69 ? 5.503 -0.701 6.977 1.00 94.75 69 LEU A N 1
ATOM 544 C CA . LEU A 1 69 ? 6.495 -0.439 8.022 1.00 94.75 69 LEU A CA 1
ATOM 545 C C . LEU A 1 69 ? 7.493 -1.597 8.142 1.00 94.75 69 LEU A C 1
ATOM 547 O O . LEU A 1 69 ? 8.698 -1.392 8.044 1.00 94.75 69 LEU A O 1
ATOM 551 N N . HIS A 1 70 ? 6.992 -2.827 8.288 1.00 94.25 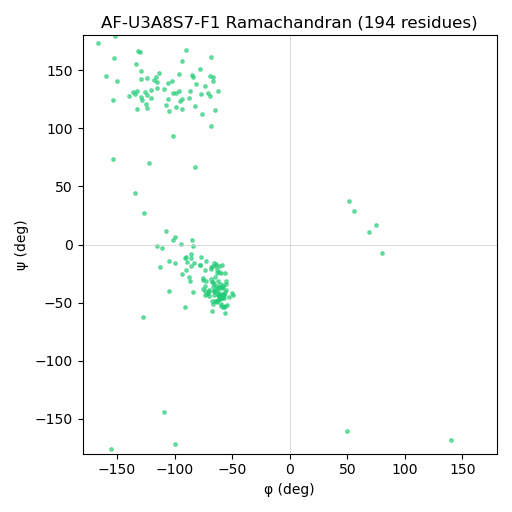70 HIS A N 1
ATOM 552 C CA . HIS A 1 70 ? 7.842 -4.014 8.38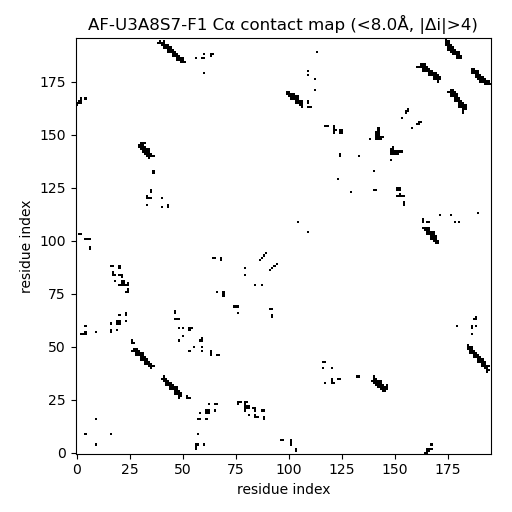1 1.00 94.25 70 HIS A CA 1
ATOM 553 C C . HIS A 1 70 ? 8.720 -4.209 7.141 1.00 94.25 70 HIS A C 1
ATOM 555 O O . HIS A 1 70 ? 9.862 -4.646 7.258 1.00 94.25 70 HIS A O 1
ATOM 561 N N . PHE A 1 71 ? 8.204 -3.886 5.954 1.00 93.31 71 PHE A N 1
ATOM 562 C CA . PHE A 1 71 ? 8.983 -3.951 4.724 1.00 93.31 71 PHE A CA 1
ATOM 563 C C . PHE A 1 71 ? 10.150 -2.958 4.726 1.00 93.31 71 PHE A C 1
ATOM 565 O O . PHE A 1 71 ? 11.271 -3.368 4.435 1.00 93.31 71 PHE A O 1
ATOM 572 N N . TYR A 1 72 ? 9.907 -1.690 5.067 1.00 91.50 72 TYR A N 1
ATOM 573 C CA . TYR A 1 72 ? 10.951 -0.659 5.055 1.00 91.50 72 TYR A CA 1
ATOM 574 C C . TYR A 1 72 ? 11.957 -0.795 6.199 1.00 91.50 72 TYR A C 1
ATOM 576 O O . TYR A 1 72 ? 13.132 -0.496 6.011 1.00 91.50 72 TYR A O 1
ATOM 584 N N . GLU A 1 73 ? 11.520 -1.294 7.351 1.00 93.31 73 GLU A N 1
ATOM 585 C CA . GLU A 1 73 ? 12.391 -1.557 8.500 1.00 93.31 73 GLU A CA 1
ATOM 586 C C . GLU A 1 73 ? 13.097 -2.926 8.425 1.00 93.31 73 GLU A C 1
ATOM 588 O O . GLU A 1 73 ? 13.867 -3.286 9.317 1.00 93.31 73 GLU A O 1
ATOM 593 N N . GLU A 1 74 ? 12.839 -3.710 7.371 1.00 92.00 74 GLU A N 1
ATOM 594 C CA . GLU A 1 74 ? 13.336 -5.082 7.192 1.00 92.00 74 GLU A CA 1
ATOM 595 C C . GLU A 1 74 ? 12.977 -6.029 8.358 1.00 92.00 74 GLU A C 1
ATOM 597 O O . GLU A 1 74 ? 13.682 -7.000 8.650 1.00 92.00 74 GLU A O 1
ATOM 602 N N . TRP A 1 75 ? 11.857 -5.773 9.038 1.00 93.50 75 TRP A N 1
ATOM 603 C CA . TRP A 1 75 ? 11.369 -6.602 10.138 1.00 93.50 75 TRP A CA 1
ATOM 604 C C . TRP A 1 75 ? 10.548 -7.780 9.631 1.00 93.50 75 TRP A C 1
ATOM 606 O O . TRP A 1 75 ? 9.758 -7.670 8.689 1.00 93.50 75 TRP A O 1
ATOM 616 N N . SER A 1 76 ? 10.634 -8.915 10.324 1.00 90.56 76 SER A N 1
ATOM 617 C CA . SER A 1 76 ? 9.738 -10.026 10.029 1.00 90.56 76 SER A CA 1
ATOM 618 C C . SER A 1 76 ? 8.343 -9.709 10.552 1.00 90.56 76 SER A C 1
ATOM 620 O O . SER A 1 76 ? 8.171 -9.280 11.687 1.00 90.56 76 SER A O 1
ATOM 622 N N . LEU A 1 77 ? 7.306 -9.983 9.766 1.00 87.62 77 LEU A N 1
ATOM 623 C CA . LEU A 1 77 ? 5.920 -9.854 10.236 1.00 87.62 77 LEU A CA 1
ATOM 624 C C . LEU A 1 77 ? 5.598 -10.811 11.385 1.00 87.62 77 LEU A C 1
ATOM 626 O O . LEU A 1 77 ? 4.682 -10.557 12.159 1.00 87.62 77 LEU A O 1
ATOM 630 N N . SER A 1 78 ? 6.361 -11.902 11.524 1.00 87.38 78 SER A N 1
ATOM 631 C CA . SER A 1 78 ? 6.267 -12.780 12.696 1.00 87.38 78 SER A CA 1
ATOM 632 C C . SER A 1 78 ? 6.605 -12.066 14.001 1.00 87.38 78 SER A C 1
ATOM 634 O O . SER A 1 78 ? 6.264 -12.570 15.068 1.00 87.38 78 SER A O 1
ATOM 636 N N . ASP A 1 79 ? 7.291 -10.926 13.917 1.00 86.44 79 ASP A N 1
ATOM 637 C CA . ASP A 1 79 ? 7.665 -10.133 15.076 1.00 86.44 79 ASP A CA 1
ATOM 638 C C . ASP A 1 79 ? 6.468 -9.325 15.588 1.00 86.44 79 ASP A C 1
ATOM 640 O O . ASP A 1 79 ? 6.479 -8.924 16.745 1.00 86.44 79 ASP A O 1
ATOM 644 N N . THR A 1 80 ? 5.401 -9.134 14.799 1.00 91.25 80 THR A N 1
ATOM 645 C CA . THR A 1 80 ? 4.149 -8.540 15.284 1.00 91.25 80 THR A CA 1
ATOM 646 C C . THR A 1 80 ? 3.354 -9.552 16.113 1.00 91.25 80 THR A C 1
ATOM 648 O O . THR A 1 80 ? 2.812 -10.531 15.593 1.00 91.25 80 THR A O 1
ATOM 651 N N . THR A 1 81 ? 3.240 -9.293 17.415 1.00 91.19 81 THR A N 1
ATOM 652 C CA . THR A 1 81 ? 2.488 -10.112 18.373 1.00 91.19 81 THR A CA 1
ATOM 653 C C . THR A 1 81 ? 1.554 -9.246 19.213 1.00 91.19 81 THR A C 1
ATOM 655 O O . THR A 1 81 ? 1.703 -8.028 19.293 1.00 91.19 81 THR A O 1
ATOM 658 N N . SER A 1 82 ? 0.608 -9.866 19.919 1.00 91.19 82 SER A N 1
ATOM 659 C CA . SER A 1 82 ? -0.235 -9.146 20.883 1.00 91.19 82 SER A CA 1
ATOM 660 C C . SER A 1 82 ? 0.561 -8.472 22.006 1.00 91.19 82 SER A C 1
ATOM 662 O O . SER A 1 82 ? 0.082 -7.513 22.594 1.00 91.19 82 SER A O 1
ATOM 664 N N . GLU A 1 83 ? 1.763 -8.962 22.330 1.00 92.00 83 GLU A N 1
ATOM 665 C CA . GLU A 1 83 ? 2.585 -8.407 23.414 1.00 92.00 83 GLU A CA 1
ATOM 666 C C . GLU A 1 83 ? 3.258 -7.084 23.032 1.00 92.00 83 GLU A C 1
ATOM 668 O O . GLU A 1 83 ? 3.506 -6.250 23.902 1.00 92.00 83 GLU A O 1
ATOM 673 N N . ASN A 1 84 ? 3.549 -6.875 21.744 1.00 94.06 84 ASN A N 1
ATOM 674 C CA . ASN A 1 84 ? 4.231 -5.675 21.258 1.00 94.06 84 ASN A CA 1
ATOM 675 C C . ASN A 1 84 ? 3.379 -4.800 20.332 1.00 94.06 84 ASN A C 1
ATOM 677 O O . ASN A 1 84 ? 3.842 -3.726 19.951 1.00 94.06 84 ASN A O 1
ATOM 681 N N . ALA A 1 85 ? 2.138 -5.191 20.030 1.00 95.75 85 ALA A N 1
ATOM 682 C CA . ALA A 1 85 ? 1.214 -4.411 19.210 1.00 95.75 85 ALA A CA 1
ATOM 683 C C . ALA A 1 85 ? 1.043 -2.971 19.719 1.00 95.75 85 ALA A C 1
ATOM 685 O O . ALA A 1 85 ? 1.167 -2.032 18.938 1.00 95.75 85 ALA A O 1
ATOM 686 N N . ASN A 1 86 ? 0.869 -2.776 21.030 1.00 96.44 86 ASN A N 1
ATOM 687 C CA . ASN A 1 86 ? 0.795 -1.438 21.624 1.00 96.44 86 ASN A CA 1
ATOM 688 C C . ASN A 1 86 ? 2.083 -0.619 21.406 1.00 96.44 86 ASN A C 1
ATOM 690 O O . ASN A 1 86 ? 2.041 0.594 21.208 1.00 96.44 86 ASN A O 1
ATOM 694 N N . SER A 1 87 ? 3.254 -1.261 21.451 1.00 96.62 87 SER A N 1
ATOM 695 C CA . SER A 1 87 ? 4.527 -0.582 21.189 1.00 96.62 87 SER A CA 1
ATOM 696 C C . SER A 1 87 ? 4.678 -0.217 19.714 1.00 96.62 87 SER A C 1
ATOM 698 O O . SER A 1 87 ? 5.092 0.900 19.422 1.00 96.62 87 SER A O 1
ATOM 700 N N . ILE A 1 88 ? 4.301 -1.114 18.799 1.00 96.12 88 ILE A N 1
ATOM 701 C CA . ILE A 1 88 ? 4.279 -0.849 17.353 1.00 96.12 88 ILE A CA 1
ATOM 702 C C . ILE A 1 88 ? 3.331 0.316 17.044 1.00 96.12 88 ILE A C 1
ATOM 704 O O . ILE A 1 88 ? 3.719 1.256 16.351 1.00 96.12 88 ILE A O 1
ATOM 708 N N . LEU A 1 89 ? 2.131 0.302 17.632 1.00 96.56 89 LEU A N 1
ATOM 709 C CA . LEU A 1 89 ? 1.149 1.371 17.496 1.00 96.56 89 LEU A CA 1
ATOM 710 C C . LEU A 1 89 ? 1.728 2.723 17.919 1.00 96.56 89 LEU A C 1
ATOM 712 O O . LEU A 1 89 ? 1.775 3.648 17.118 1.00 96.56 89 LEU A O 1
ATOM 716 N N . ASN A 1 90 ? 2.182 2.838 19.166 1.00 96.81 90 ASN A N 1
ATOM 717 C CA . ASN A 1 90 ? 2.532 4.140 19.735 1.00 96.81 90 ASN A CA 1
ATOM 718 C C . ASN A 1 90 ? 3.867 4.699 19.229 1.00 96.81 90 ASN A C 1
ATOM 720 O O . ASN A 1 90 ? 4.041 5.915 19.210 1.00 96.81 90 ASN A O 1
ATOM 724 N N . LEU A 1 91 ? 4.832 3.835 18.895 1.00 95.88 91 LEU A N 1
ATOM 725 C CA . LEU A 1 91 ? 6.181 4.272 18.525 1.00 95.88 91 LEU A CA 1
ATOM 726 C C . LEU A 1 91 ? 6.363 4.456 17.020 1.00 95.88 91 LEU A C 1
ATOM 728 O O . LEU A 1 91 ? 7.228 5.235 16.632 1.00 95.88 91 LEU A O 1
ATOM 732 N N . TRP A 1 92 ? 5.572 3.760 16.198 1.00 94.88 92 TRP A N 1
ATOM 733 C CA . TRP A 1 92 ? 5.790 3.707 14.752 1.00 94.88 92 TRP A CA 1
ATOM 734 C C . TRP A 1 92 ? 4.537 4.078 13.965 1.00 94.88 92 TRP A C 1
ATOM 736 O O . TRP A 1 92 ? 4.525 5.101 13.289 1.00 94.88 92 TRP A O 1
ATOM 746 N N . VAL A 1 93 ? 3.458 3.304 14.107 1.00 94.25 93 VAL A N 1
ATOM 747 C CA . VAL A 1 93 ? 2.264 3.447 13.255 1.00 94.25 93 VAL A CA 1
ATOM 748 C C . VAL A 1 93 ? 1.526 4.762 13.511 1.00 94.25 93 VAL A C 1
ATOM 750 O O . VAL A 1 93 ? 1.202 5.480 12.573 1.00 94.25 93 VAL A O 1
ATOM 753 N N . GLN A 1 94 ? 1.252 5.106 14.772 1.00 95.00 94 GLN A N 1
ATOM 754 C CA . GLN A 1 94 ? 0.529 6.334 15.095 1.00 95.00 94 GLN A CA 1
ATOM 755 C C . GLN A 1 94 ? 1.315 7.598 14.707 1.00 95.00 94 GLN A C 1
ATOM 757 O O . GLN A 1 94 ? 0.705 8.458 14.074 1.00 95.00 94 GLN A O 1
ATOM 762 N N . PRO A 1 95 ? 2.611 7.753 15.050 1.00 94.31 95 PRO A N 1
ATOM 763 C CA . PRO A 1 95 ? 3.383 8.918 14.619 1.00 94.31 95 PRO A CA 1
ATOM 764 C C . PRO A 1 95 ? 3.393 9.112 13.100 1.00 94.31 95 PRO A C 1
ATOM 766 O O . PRO A 1 95 ? 3.250 10.242 12.639 1.00 94.31 95 PRO A O 1
ATOM 769 N N . ASP A 1 96 ? 3.514 8.022 12.339 1.00 91.38 96 ASP A N 1
ATOM 770 C CA . ASP A 1 96 ? 3.517 8.071 10.877 1.00 91.38 96 ASP A CA 1
ATOM 771 C C . ASP A 1 96 ? 2.153 8.522 10.331 1.00 91.38 96 ASP A C 1
ATOM 773 O O . ASP A 1 96 ? 2.051 9.530 9.635 1.00 91.38 96 ASP A O 1
ATOM 777 N N . ILE A 1 97 ? 1.070 7.884 10.784 1.00 92.69 97 ILE A N 1
ATOM 778 C CA . ILE A 1 97 ? -0.310 8.228 10.406 1.00 92.69 97 ILE A CA 1
ATOM 779 C C . ILE A 1 97 ? -0.683 9.665 10.799 1.00 92.69 97 ILE A C 1
ATOM 781 O O . ILE A 1 97 ? -1.452 10.324 10.103 1.00 92.69 97 ILE A O 1
ATOM 785 N N . GLU A 1 98 ? -0.161 10.178 11.914 1.00 94.19 98 GLU A N 1
ATOM 786 C CA . GLU A 1 98 ? -0.370 11.570 12.326 1.00 94.19 98 GLU A CA 1
ATOM 787 C C . GLU A 1 98 ? 0.327 12.589 11.415 1.00 94.19 98 GLU A C 1
ATOM 789 O O . GLU A 1 98 ? -0.062 13.760 11.429 1.00 94.19 98 GLU A O 1
ATOM 794 N N . SER A 1 99 ? 1.321 12.161 10.632 1.00 90.75 99 SER A N 1
ATOM 795 C CA . SER A 1 99 ? 2.011 13.000 9.649 1.00 90.75 99 SER A CA 1
ATOM 796 C C . SER A 1 99 ? 1.312 13.044 8.286 1.00 90.75 99 SER A C 1
ATOM 798 O O . SER A 1 99 ? 1.545 13.977 7.516 1.00 90.75 99 SER A O 1
ATOM 800 N N . TYR A 1 100 ? 0.431 12.081 8.004 1.00 92.69 100 TYR A N 1
ATOM 801 C CA . TYR A 1 100 ? -0.242 11.959 6.715 1.00 92.69 100 TYR A CA 1
ATOM 802 C C . TYR A 1 100 ? -1.255 13.079 6.466 1.00 92.69 100 TYR A C 1
ATOM 804 O O . TYR A 1 100 ? -1.993 13.518 7.357 1.00 92.69 100 TYR A O 1
ATOM 812 N N . LEU A 1 101 ? -1.351 13.482 5.201 1.00 91.19 101 LEU A N 1
ATOM 813 C CA . LEU A 1 101 ? -2.521 14.183 4.682 1.00 91.19 101 LEU A CA 1
ATOM 814 C C . LEU A 1 101 ? -3.632 13.144 4.442 1.00 91.19 101 LEU A C 1
ATOM 816 O O . LEU A 1 101 ? -3.353 11.975 4.249 1.00 91.19 101 LEU A O 1
ATOM 820 N N . PHE A 1 102 ? -4.910 13.502 4.538 1.00 94.25 102 PHE A N 1
ATOM 821 C CA . PHE A 1 102 ? -6.009 12.548 4.301 1.00 94.25 102 PHE A CA 1
ATOM 822 C C . PHE A 1 102 ? -6.889 13.083 3.182 1.00 94.25 102 PHE A C 1
ATOM 824 O O . PHE A 1 102 ? -8.015 13.531 3.411 1.00 94.25 102 PHE A O 1
ATOM 831 N N . ASP A 1 103 ? -6.346 13.060 1.968 1.00 94.88 103 ASP A N 1
ATOM 832 C CA . ASP A 1 103 ? -6.994 13.639 0.800 1.00 94.88 103 ASP A CA 1
ATOM 833 C C . ASP A 1 103 ? -7.794 12.571 0.062 1.00 94.88 103 ASP A C 1
ATOM 835 O O . ASP A 1 103 ? -7.250 11.595 -0.444 1.00 94.88 103 ASP A O 1
ATOM 839 N N . THR A 1 104 ? -9.115 12.735 0.003 1.00 95.00 104 THR A N 1
ATOM 840 C CA . THR A 1 104 ? -9.973 11.806 -0.742 1.00 95.00 104 THR A CA 1
ATOM 841 C C . THR A 1 104 ? -9.730 11.959 -2.239 1.00 95.00 104 THR A C 1
ATOM 843 O O . THR A 1 104 ? -9.851 13.057 -2.774 1.00 95.00 104 THR A O 1
ATOM 846 N N . LEU A 1 105 ? -9.461 10.843 -2.915 1.00 95.31 105 LEU A N 1
ATOM 847 C CA . LEU A 1 105 ? -9.173 10.792 -4.344 1.00 95.31 105 LEU A CA 1
ATOM 848 C C . LEU A 1 105 ? -10.250 10.009 -5.097 1.00 95.31 105 LEU A C 1
ATOM 850 O O . LEU A 1 105 ? -10.656 8.899 -4.726 1.00 95.31 105 LEU A O 1
ATOM 854 N N . SER A 1 106 ? -10.683 10.569 -6.219 1.00 95.25 106 SER A N 1
ATOM 855 C CA . SER A 1 106 ? -11.461 9.863 -7.230 1.00 95.25 106 SER A CA 1
ATOM 856 C C . SER A 1 106 ? -10.615 8.802 -7.941 1.00 95.25 106 SER A C 1
ATOM 858 O O . SER A 1 106 ? -9.389 8.867 -7.974 1.00 95.25 106 SER A O 1
ATOM 860 N N . SER A 1 107 ? -11.279 7.841 -8.589 1.00 94.50 107 SER A N 1
ATOM 861 C CA . SER A 1 107 ? -10.617 6.845 -9.447 1.00 94.50 107 SER A CA 1
ATOM 862 C C . SER A 1 107 ? -9.653 7.480 -10.464 1.00 94.50 107 SER A C 1
ATOM 864 O O . SER A 1 107 ? -8.530 7.011 -10.626 1.00 94.50 107 SER A O 1
ATOM 866 N N . SER A 1 108 ? -10.054 8.583 -11.110 1.00 94.69 108 SER A N 1
ATOM 867 C CA . SER A 1 108 ? -9.211 9.278 -12.090 1.00 94.69 108 SER A CA 1
ATOM 868 C C . SER A 1 108 ? -7.969 9.920 -11.480 1.00 94.69 108 SER A C 1
ATOM 870 O O . SER A 1 108 ? -6.926 9.909 -12.124 1.00 94.69 108 SER A O 1
ATOM 872 N N . GLU A 1 109 ? -8.071 10.460 -10.265 1.00 95.56 109 GLU A N 1
ATOM 873 C CA . GLU A 1 109 ? -6.928 11.065 -9.570 1.00 95.56 109 GLU A CA 1
ATOM 874 C C . GLU A 1 109 ? -5.939 9.986 -9.133 1.00 95.56 109 GLU A C 1
ATOM 876 O O . GLU A 1 109 ? -4.753 10.101 -9.418 1.00 95.56 109 GLU A O 1
ATOM 881 N N . VAL A 1 110 ? -6.422 8.873 -8.567 1.00 95.69 110 VAL A N 1
ATOM 882 C CA . VAL A 1 110 ? -5.551 7.733 -8.236 1.00 95.69 110 VAL A CA 1
ATOM 883 C C . VAL A 1 110 ? -4.835 7.208 -9.487 1.00 95.69 110 VAL A C 1
ATOM 885 O O . VAL A 1 110 ? -3.630 6.966 -9.452 1.00 95.69 110 VAL A O 1
ATOM 888 N N . HIS A 1 111 ? -5.548 7.064 -10.611 1.00 94.31 111 HIS A N 1
ATOM 889 C CA . HIS A 1 111 ? -4.921 6.679 -11.877 1.00 94.31 111 HIS A CA 1
ATOM 890 C C . HIS A 1 111 ? -3.849 7.666 -12.314 1.00 94.31 111 HIS A C 1
ATOM 892 O O . HIS A 1 111 ? -2.770 7.242 -12.715 1.00 94.31 111 HIS A O 1
ATOM 898 N N . GLN A 1 112 ? -4.136 8.965 -12.244 1.00 93.31 112 GLN A N 1
ATOM 899 C CA . GLN A 1 112 ? -3.190 9.994 -12.645 1.00 93.31 112 GLN A CA 1
ATOM 900 C C . GLN A 1 112 ? -1.882 9.883 -11.860 1.00 93.31 112 GLN A C 1
ATOM 902 O O . GLN A 1 112 ? -0.830 9.918 -12.492 1.00 93.31 112 GLN A O 1
ATOM 907 N N . GLU A 1 113 ? -1.953 9.705 -10.539 1.00 94.06 113 GLU A N 1
ATOM 908 C CA . GLU A 1 113 ? -0.781 9.630 -9.660 1.00 94.06 113 GLU A CA 1
ATOM 909 C C . GLU A 1 113 ? 0.012 8.327 -9.823 1.00 94.06 113 GLU A C 1
ATOM 911 O O . GLU A 1 113 ? 1.237 8.343 -9.894 1.00 94.06 113 GLU A O 1
ATOM 916 N N . ILE A 1 114 ? -0.661 7.181 -9.935 1.00 94.50 114 ILE A N 1
ATOM 917 C CA . ILE A 1 114 ? 0.033 5.887 -9.966 1.00 94.50 114 ILE A CA 1
ATOM 918 C C . ILE A 1 114 ? 0.529 5.544 -11.378 1.00 94.50 114 ILE A C 1
ATOM 920 O O . ILE A 1 114 ? 1.644 5.036 -11.546 1.00 94.50 114 ILE A O 1
ATOM 924 N N . ASP A 1 115 ? -0.269 5.815 -12.417 1.00 92.19 115 ASP A N 1
ATOM 925 C CA . ASP A 1 115 ? 0.050 5.369 -13.776 1.00 92.19 115 ASP A CA 1
ATOM 926 C C . ASP A 1 115 ? 1.311 6.057 -14.311 1.00 92.19 115 ASP A C 1
ATOM 928 O O . ASP A 1 115 ? 2.068 5.430 -15.056 1.00 92.19 115 ASP A O 1
ATOM 932 N N . TRP A 1 116 ? 1.576 7.322 -13.964 1.00 90.38 116 TRP A N 1
ATOM 933 C CA . TRP A 1 116 ? 2.777 8.000 -14.459 1.00 90.38 116 TRP A CA 1
ATOM 934 C C . TRP A 1 116 ? 4.056 7.353 -13.908 1.00 90.38 116 TRP A C 1
ATOM 936 O O . TRP A 1 116 ? 4.999 7.150 -14.678 1.00 90.38 116 TRP A O 1
ATOM 946 N N . ILE A 1 117 ? 4.064 6.959 -12.629 1.00 93.75 117 ILE A N 1
ATOM 947 C CA . ILE A 1 117 ? 5.199 6.302 -11.962 1.00 93.75 117 ILE A CA 1
ATOM 948 C C . ILE A 1 117 ? 5.405 4.915 -12.560 1.00 93.75 117 ILE A C 1
ATOM 950 O O . ILE A 1 117 ? 6.468 4.613 -13.111 1.00 93.75 117 ILE A O 1
ATOM 954 N N . ILE A 1 118 ? 4.359 4.086 -12.517 1.00 93.31 118 ILE A N 1
ATOM 955 C CA . ILE A 1 118 ? 4.421 2.691 -12.956 1.00 93.31 118 ILE A CA 1
ATOM 956 C C . ILE A 1 118 ? 4.803 2.599 -14.434 1.00 93.31 118 ILE A C 1
ATOM 958 O O . ILE A 1 118 ? 5.719 1.856 -14.789 1.00 93.31 118 ILE A O 1
ATOM 962 N N . ASN A 1 119 ? 4.173 3.392 -15.307 1.00 91.81 119 ASN A N 1
ATOM 963 C CA . ASN A 1 119 ? 4.493 3.358 -16.735 1.00 91.81 119 ASN A CA 1
ATOM 964 C C . ASN A 1 119 ? 5.908 3.872 -17.024 1.00 91.81 119 ASN A C 1
ATOM 966 O O . ASN A 1 119 ? 6.552 3.382 -17.953 1.00 91.81 119 ASN A O 1
ATOM 970 N N . SER A 1 120 ? 6.411 4.832 -16.243 1.00 91.38 120 SER A N 1
ATOM 971 C CA . SER A 1 120 ? 7.790 5.311 -16.383 1.00 91.38 120 SER A CA 1
ATOM 972 C C . SER A 1 120 ? 8.794 4.219 -16.017 1.00 91.38 120 SER A C 1
ATOM 974 O O . SER A 1 120 ? 9.732 3.980 -16.781 1.00 91.38 120 SER A O 1
ATOM 976 N N . ILE A 1 121 ? 8.556 3.488 -14.922 1.00 91.62 121 ILE A N 1
ATOM 977 C CA . ILE A 1 121 ? 9.389 2.345 -14.525 1.00 91.62 121 ILE A CA 1
ATOM 978 C C . ILE A 1 121 ? 9.320 1.235 -15.583 1.00 91.62 121 ILE A C 1
ATOM 980 O O . ILE A 1 121 ? 10.361 0.789 -16.064 1.00 91.62 121 ILE A O 1
ATOM 984 N N . ILE A 1 122 ? 8.123 0.832 -16.026 1.00 90.81 122 ILE A N 1
ATOM 985 C CA . ILE A 1 122 ? 7.954 -0.197 -17.070 1.00 90.81 122 ILE A CA 1
ATOM 986 C C . ILE A 1 122 ? 8.686 0.198 -18.357 1.00 90.81 122 ILE A C 1
ATOM 988 O O . ILE A 1 122 ? 9.389 -0.618 -18.958 1.00 90.81 122 ILE A O 1
ATOM 992 N N . LYS A 1 123 ? 8.577 1.462 -18.780 1.00 89.69 123 LYS A N 1
ATOM 993 C CA . LYS A 1 123 ? 9.268 1.964 -19.972 1.00 89.69 123 LYS A CA 1
ATOM 994 C C . LYS A 1 123 ? 10.788 1.857 -19.829 1.00 89.69 123 LYS A C 1
ATOM 996 O O . LYS A 1 123 ? 11.446 1.386 -20.756 1.00 89.69 123 LYS A O 1
ATOM 1001 N N . LEU A 1 124 ? 11.344 2.226 -18.674 1.00 87.75 124 LEU A N 1
ATOM 1002 C CA . LEU A 1 124 ? 12.774 2.063 -18.379 1.00 87.75 124 LEU A CA 1
ATOM 1003 C C . LEU A 1 124 ? 13.202 0.591 -18.388 1.00 87.75 124 LEU A C 1
ATOM 1005 O O . LEU A 1 124 ? 14.273 0.250 -18.899 1.00 87.75 124 LEU A O 1
ATOM 1009 N N . LEU A 1 125 ? 12.355 -0.292 -17.860 1.00 86.06 125 LEU A N 1
ATOM 1010 C CA . LEU A 1 125 ? 12.570 -1.738 -17.839 1.00 86.06 125 LEU A CA 1
ATOM 1011 C C . LEU A 1 125 ? 12.404 -2.411 -19.208 1.00 86.06 125 LEU A C 1
ATOM 1013 O O . LEU A 1 125 ? 12.873 -3.536 -19.369 1.00 86.06 125 LEU A O 1
ATOM 1017 N N . SER A 1 126 ? 11.815 -1.726 -20.191 1.00 84.62 126 SER A N 1
ATOM 1018 C CA . SER A 1 126 ? 11.595 -2.234 -21.555 1.00 84.62 126 SER A CA 1
ATOM 1019 C C . SER A 1 126 ? 12.555 -1.634 -22.596 1.00 84.62 126 SER A C 1
ATOM 1021 O O . SER A 1 126 ? 12.712 -2.176 -23.680 1.00 84.62 126 SER A O 1
ATOM 1023 N N . ASP A 1 127 ? 13.266 -0.548 -22.277 1.00 84.00 127 ASP A N 1
ATOM 1024 C CA . ASP A 1 127 ? 14.240 0.103 -23.170 1.00 84.00 127 ASP A CA 1
ATOM 1025 C C . ASP A 1 127 ? 15.514 -0.732 -23.446 1.00 84.00 127 ASP A C 1
ATOM 1027 O O . ASP A 1 127 ? 16.447 -0.777 -22.639 1.00 84.00 127 ASP A O 1
ATOM 1031 N N . ASP A 1 128 ? 15.588 -1.373 -24.610 1.00 74.44 128 ASP A N 1
ATOM 1032 C CA . ASP A 1 128 ? 16.736 -2.187 -25.029 1.00 74.44 128 ASP A CA 1
ATOM 1033 C C . ASP A 1 128 ? 18.079 -1.435 -25.031 1.00 74.44 128 ASP A C 1
ATOM 1035 O O . ASP A 1 128 ? 19.134 -2.047 -24.856 1.00 74.44 128 ASP A O 1
ATOM 1039 N N . SER A 1 129 ? 18.092 -0.105 -25.158 1.00 74.50 129 SER A N 1
ATOM 1040 C CA . SER A 1 129 ? 19.343 0.665 -25.087 1.00 74.50 129 SER A CA 1
ATOM 1041 C C . SER A 1 129 ? 19.988 0.630 -23.693 1.00 74.50 129 SER A C 1
ATOM 1043 O O . SER A 1 129 ? 21.194 0.848 -23.549 1.00 74.50 129 SER A O 1
ATOM 1045 N N . LEU A 1 130 ? 19.208 0.280 -22.665 1.00 70.25 130 LEU A N 1
ATOM 1046 C CA . LEU A 1 130 ? 19.627 0.175 -21.268 1.00 70.25 130 LEU A CA 1
ATOM 1047 C C . LEU A 1 130 ? 19.922 -1.277 -20.846 1.00 70.25 130 LEU A C 1
ATOM 1049 O O . LEU A 1 130 ? 20.253 -1.522 -19.682 1.00 70.25 130 LEU A O 1
ATOM 1053 N N . LEU A 1 131 ? 19.896 -2.237 -21.784 1.00 66.06 131 LEU A N 1
ATOM 1054 C CA . LEU A 1 131 ? 20.195 -3.661 -21.551 1.00 66.06 131 LEU A CA 1
ATOM 1055 C C . LEU A 1 131 ? 21.513 -3.881 -20.797 1.00 66.06 131 LEU A C 1
ATOM 1057 O O . LEU A 1 131 ? 21.561 -4.687 -19.871 1.00 66.06 131 LEU A O 1
ATOM 1061 N N . LEU A 1 132 ? 22.570 -3.133 -21.128 1.00 63.00 132 LEU A N 1
ATOM 1062 C CA . LEU A 1 132 ? 23.878 -3.264 -20.469 1.00 63.00 132 LEU A CA 1
ATOM 1063 C C . LEU A 1 132 ? 23.834 -2.942 -18.966 1.00 63.00 132 LEU A C 1
ATOM 1065 O O . LEU A 1 132 ? 24.584 -3.542 -18.198 1.00 63.00 132 LEU A O 1
ATOM 1069 N N . LYS A 1 133 ? 22.947 -2.033 -18.531 1.00 63.56 133 LYS A N 1
ATOM 1070 C CA . LYS A 1 133 ? 22.736 -1.748 -17.103 1.00 63.56 133 LYS A CA 1
ATOM 1071 C C . LYS A 1 133 ? 21.976 -2.886 -16.411 1.00 63.56 133 LYS A C 1
ATOM 1073 O O . LYS A 1 133 ? 22.314 -3.224 -15.281 1.00 63.56 133 LYS A O 1
ATOM 1078 N N . ARG A 1 134 ? 21.025 -3.529 -17.104 1.00 59.78 134 ARG A N 1
ATOM 1079 C CA . ARG A 1 134 ? 20.257 -4.680 -16.585 1.00 59.78 134 ARG A CA 1
ATOM 1080 C C . ARG A 1 134 ? 21.099 -5.944 -16.442 1.00 59.78 134 ARG A C 1
ATOM 1082 O O . ARG A 1 134 ? 20.953 -6.658 -15.462 1.00 59.78 134 ARG A O 1
ATOM 1089 N N . VAL A 1 135 ? 22.000 -6.210 -17.391 1.00 61.00 135 VAL A N 1
ATOM 1090 C CA . VAL A 1 135 ? 22.848 -7.421 -17.395 1.00 61.00 135 VAL A CA 1
ATOM 1091 C C . VAL A 1 135 ? 23.794 -7.474 -16.191 1.00 61.00 135 VAL A C 1
ATOM 1093 O O . VAL A 1 135 ? 24.206 -8.558 -15.788 1.00 61.00 135 VAL A O 1
ATOM 1096 N N . ARG A 1 136 ? 24.138 -6.324 -15.598 1.00 65.31 136 ARG A N 1
ATOM 1097 C CA . ARG A 1 136 ? 25.042 -6.267 -14.442 1.00 65.31 136 ARG A CA 1
ATOM 1098 C C . ARG A 1 136 ? 24.432 -6.885 -13.180 1.00 65.31 136 ARG A C 1
ATOM 1100 O O . ARG A 1 136 ? 25.188 -7.417 -12.375 1.00 65.31 136 ARG A O 1
ATOM 1107 N N . ASP A 1 137 ? 23.112 -6.794 -13.019 1.00 70.38 137 ASP A N 1
ATOM 1108 C CA . ASP A 1 137 ? 22.379 -7.351 -11.878 1.00 70.38 137 ASP A CA 1
ATOM 1109 C C . ASP A 1 137 ? 20.920 -7.660 -12.282 1.00 70.38 137 ASP A C 1
ATOM 1111 O O . ASP A 1 137 ? 19.999 -6.896 -11.979 1.00 70.38 137 ASP A O 1
ATOM 1115 N N . PRO A 1 138 ? 20.700 -8.723 -13.078 1.00 66.44 138 PRO A N 1
ATOM 1116 C CA . PRO A 1 138 ? 19.405 -8.994 -13.704 1.00 66.44 138 PRO A CA 1
ATOM 1117 C C . PRO A 1 138 ? 18.317 -9.386 -12.697 1.00 66.44 138 PRO A C 1
ATOM 1119 O O . PRO A 1 138 ? 17.133 -9.228 -12.999 1.00 66.44 138 PRO A O 1
ATOM 1122 N N . ASP A 1 139 ? 18.714 -9.857 -11.514 1.00 74.19 139 ASP A N 1
ATOM 1123 C CA . ASP A 1 139 ? 17.812 -10.296 -10.446 1.00 74.19 139 ASP A CA 1
ATOM 1124 C C . ASP A 1 139 ? 17.347 -9.137 -9.554 1.00 74.19 139 ASP A C 1
ATOM 1126 O O . ASP A 1 139 ? 16.409 -9.290 -8.773 1.00 74.19 139 ASP A O 1
ATOM 1130 N N . ARG A 1 140 ? 17.966 -7.958 -9.685 1.00 82.81 140 ARG A N 1
ATOM 1131 C CA . ARG A 1 140 ? 17.619 -6.774 -8.895 1.00 82.81 140 ARG A CA 1
ATOM 1132 C C . ARG A 1 140 ? 16.487 -5.952 -9.506 1.00 82.81 140 ARG A C 1
ATOM 1134 O O . ARG A 1 140 ? 15.707 -5.355 -8.770 1.00 82.81 140 ARG A O 1
ATOM 1141 N N . TRP A 1 141 ? 16.372 -5.944 -10.834 1.00 86.81 141 TRP A N 1
ATOM 1142 C CA . TRP A 1 141 ? 15.482 -5.040 -11.570 1.00 86.81 141 TRP A CA 1
ATOM 1143 C C . TRP A 1 141 ? 14.371 -5.781 -12.312 1.00 86.81 141 TRP A C 1
ATOM 1145 O O . TRP A 1 141 ? 14.591 -6.811 -12.964 1.00 86.81 141 TRP A O 1
ATOM 1155 N N . GLY A 1 142 ? 13.169 -5.217 -12.284 1.00 89.75 142 GLY A N 1
ATOM 1156 C CA . GLY A 1 142 ? 11.995 -5.827 -12.895 1.00 89.75 142 GLY A CA 1
ATOM 1157 C C . GLY A 1 142 ? 10.751 -5.660 -12.042 1.00 89.75 142 GLY A C 1
ATOM 1158 O O . GLY A 1 142 ? 10.740 -4.905 -11.073 1.00 89.75 142 GLY A O 1
ATOM 1159 N N . VAL A 1 143 ? 9.715 -6.403 -12.415 1.00 92.19 143 VAL A N 1
ATOM 1160 C CA . VAL A 1 143 ? 8.482 -6.500 -11.637 1.00 92.19 143 VAL A CA 1
ATOM 1161 C C . VAL A 1 143 ? 8.503 -7.812 -10.861 1.00 92.19 143 VAL A C 1
ATOM 1163 O O . VAL A 1 143 ? 8.784 -8.872 -11.433 1.00 92.19 143 VAL A O 1
ATOM 1166 N N . PHE A 1 144 ? 8.221 -7.735 -9.565 1.00 93.62 144 PHE A N 1
ATOM 1167 C CA . PHE A 1 144 ? 8.220 -8.871 -8.652 1.00 93.62 144 PHE A CA 1
ATOM 1168 C C . PHE A 1 144 ? 6.869 -8.993 -7.963 1.00 93.62 144 PHE A C 1
ATOM 1170 O O . PHE A 1 144 ? 6.263 -7.987 -7.606 1.00 93.62 144 PHE A O 1
ATOM 1177 N N . VAL A 1 145 ? 6.424 -10.226 -7.742 1.00 94.31 145 VAL A N 1
ATOM 1178 C CA . VAL A 1 145 ? 5.238 -10.554 -6.949 1.00 94.31 145 VAL A CA 1
ATOM 1179 C C . VAL A 1 145 ? 5.670 -11.511 -5.851 1.00 94.31 145 VAL A C 1
ATOM 1181 O O . VAL A 1 145 ? 6.171 -12.594 -6.133 1.00 94.31 145 VAL A O 1
ATOM 1184 N N . ASN A 1 146 ? 5.524 -11.102 -4.591 1.00 93.38 146 ASN A N 1
ATOM 1185 C CA . ASN A 1 146 ? 5.999 -11.843 -3.418 1.00 93.38 146 ASN A CA 1
ATOM 1186 C C . ASN A 1 146 ? 7.478 -12.262 -3.527 1.00 93.38 146 ASN A C 1
ATOM 1188 O O . ASN A 1 146 ? 7.864 -13.350 -3.107 1.00 93.38 146 ASN A O 1
ATOM 1192 N N . GLY A 1 147 ? 8.309 -11.395 -4.115 1.00 90.81 147 GLY A N 1
ATOM 1193 C CA . GLY A 1 147 ? 9.731 -11.649 -4.349 1.00 90.81 147 GLY A CA 1
ATOM 1194 C C . GLY A 1 147 ? 10.044 -12.513 -5.576 1.00 90.81 147 GLY A C 1
ATOM 1195 O O . GLY A 1 147 ? 11.210 -12.612 -5.950 1.00 90.81 147 GLY A O 1
ATOM 1196 N N . GLU A 1 148 ? 9.042 -13.086 -6.247 1.00 91.31 148 GLU A N 1
ATOM 1197 C CA . GLU A 1 148 ? 9.235 -13.820 -7.497 1.00 91.31 148 GLU A CA 1
ATOM 1198 C C . GLU A 1 148 ? 9.164 -12.876 -8.695 1.00 91.31 148 GLU A C 1
ATOM 1200 O O . GLU A 1 148 ? 8.201 -12.128 -8.874 1.00 91.31 148 GLU A O 1
ATOM 1205 N N . ARG A 1 149 ? 10.198 -12.911 -9.538 1.00 90.12 149 ARG A N 1
ATOM 1206 C CA . ARG A 1 149 ? 10.257 -12.096 -10.750 1.00 90.12 149 ARG A CA 1
ATOM 1207 C C . ARG A 1 149 ? 9.253 -12.608 -11.778 1.00 90.12 149 ARG A C 1
ATOM 1209 O O . ARG A 1 149 ? 9.252 -13.792 -12.110 1.00 90.12 149 ARG A O 1
ATOM 1216 N N . ILE A 1 150 ? 8.457 -11.698 -12.324 1.00 89.12 150 ILE A N 1
ATOM 1217 C CA . ILE A 1 150 ? 7.530 -11.976 -13.426 1.00 89.12 150 ILE A CA 1
ATOM 1218 C C . ILE A 1 150 ? 8.038 -11.307 -14.717 1.00 89.12 150 ILE A C 1
ATOM 1220 O O . ILE A 1 150 ? 9.246 -11.263 -14.956 1.00 89.12 150 ILE A O 1
ATOM 1224 N N . SER A 1 151 ? 7.152 -10.799 -15.580 1.00 83.00 151 SER A N 1
ATOM 1225 C CA . SER A 1 151 ? 7.553 -10.029 -16.764 1.00 83.00 151 SER A CA 1
ATOM 1226 C C . SER A 1 151 ? 7.855 -8.569 -16.410 1.00 83.00 151 SER A C 1
ATOM 1228 O O . SER A 1 151 ? 7.098 -7.935 -15.677 1.00 83.00 151 SER A O 1
ATOM 1230 N N . SER A 1 152 ? 8.920 -8.002 -16.983 1.00 75.25 152 SER A N 1
ATOM 1231 C CA . SER A 1 152 ? 9.282 -6.582 -16.835 1.00 75.25 152 SER A CA 1
ATOM 1232 C C . SER A 1 152 ? 8.280 -5.609 -17.468 1.00 75.25 152 SER A C 1
ATOM 1234 O O . SER A 1 152 ? 8.315 -4.423 -17.158 1.00 75.25 152 SER A O 1
ATOM 1236 N N . GLU A 1 153 ? 7.401 -6.105 -18.340 1.00 78.81 153 GLU A N 1
ATOM 1237 C CA . GLU A 1 153 ? 6.369 -5.325 -19.041 1.00 78.81 153 GLU A CA 1
ATOM 1238 C C . GLU A 1 153 ? 5.010 -5.339 -18.325 1.00 78.81 153 GLU A C 1
ATOM 1240 O O . GLU A 1 153 ? 4.048 -4.761 -18.822 1.00 78.81 153 GLU A O 1
ATOM 1245 N N . THR A 1 154 ? 4.913 -6.016 -17.177 1.00 82.50 154 THR A N 1
ATOM 1246 C CA . THR A 1 154 ? 3.639 -6.217 -16.476 1.00 82.50 154 THR A CA 1
ATOM 1247 C C . THR A 1 154 ? 3.081 -4.885 -15.980 1.00 82.50 154 THR A C 1
ATOM 1249 O O . THR A 1 154 ? 3.680 -4.257 -15.114 1.00 82.50 154 THR A O 1
ATOM 1252 N N . ALA A 1 155 ? 1.925 -4.473 -16.494 1.00 82.81 155 ALA A N 1
ATOM 1253 C CA . ALA A 1 155 ? 1.183 -3.307 -16.030 1.00 82.81 155 ALA A CA 1
ATOM 1254 C C . ALA A 1 155 ? 0.183 -3.671 -14.919 1.00 82.81 155 ALA A C 1
ATOM 1256 O O . ALA A 1 155 ? -0.181 -4.832 -14.731 1.00 82.81 155 ALA A O 1
ATOM 1257 N N . LEU A 1 156 ? -0.371 -2.662 -14.234 1.00 81.06 156 LEU A N 1
ATOM 1258 C CA . LEU A 1 156 ? -1.419 -2.864 -13.217 1.00 81.06 156 LEU A CA 1
ATOM 1259 C C . LEU A 1 156 ? -2.645 -3.623 -13.745 1.00 81.06 156 LEU A C 1
ATOM 1261 O O . LEU A 1 156 ? -3.288 -4.358 -12.995 1.00 81.06 156 LEU A O 1
ATOM 1265 N N . SER A 1 157 ? -2.980 -3.460 -15.030 1.00 80.69 157 SER A N 1
ATOM 1266 C CA . SER A 1 157 ? -4.070 -4.210 -15.668 1.00 80.69 157 SER A CA 1
ATOM 1267 C C . SER A 1 157 ? -3.801 -5.706 -15.717 1.00 80.69 157 SER A C 1
ATOM 1269 O O . SER A 1 157 ? -4.735 -6.486 -15.556 1.00 80.69 157 SER A O 1
ATOM 1271 N N . ASP A 1 158 ? -2.546 -6.104 -15.909 1.00 77.50 158 ASP A N 1
ATOM 1272 C CA . ASP A 1 158 ? -2.167 -7.506 -16.098 1.00 77.50 158 ASP A CA 1
ATOM 1273 C C . ASP A 1 158 ? -2.246 -8.292 -14.784 1.00 77.50 158 ASP A C 1
ATOM 1275 O O . ASP A 1 158 ? -2.418 -9.509 -14.787 1.00 77.50 158 ASP A O 1
ATOM 1279 N N . ILE A 1 159 ? -2.190 -7.575 -13.658 1.00 80.38 159 ILE A N 1
ATOM 1280 C CA . ILE A 1 159 ? -2.319 -8.108 -12.297 1.00 80.38 159 ILE A CA 1
ATOM 1281 C C . ILE A 1 159 ? -3.657 -7.747 -11.635 1.00 80.38 159 ILE A C 1
ATOM 1283 O O . ILE A 1 159 ? -3.834 -7.968 -10.442 1.00 80.38 159 ILE A O 1
ATOM 1287 N N . GLY A 1 160 ? -4.619 -7.219 -12.402 1.00 79.50 160 GLY A N 1
ATOM 1288 C CA . GLY A 1 160 ? -5.998 -7.012 -11.945 1.00 79.50 160 GLY A CA 1
ATOM 1289 C C . GLY A 1 160 ? -6.215 -5.836 -10.986 1.00 79.50 160 GLY A C 1
ATOM 1290 O O . GLY A 1 160 ? -7.261 -5.765 -10.349 1.00 79.50 160 GLY A O 1
ATOM 1291 N N . LEU A 1 161 ? -5.273 -4.894 -10.897 1.00 85.00 161 LEU A N 1
ATOM 1292 C CA . LEU A 1 161 ? -5.333 -3.769 -9.949 1.00 85.00 161 LEU A CA 1
ATOM 1293 C C . LEU A 1 161 ? -5.776 -2.443 -10.583 1.00 85.00 161 LEU A C 1
ATOM 1295 O O . LEU A 1 161 ? -5.817 -1.414 -9.918 1.00 85.00 161 LEU A O 1
ATOM 1299 N N . LYS A 1 162 ? -6.136 -2.456 -11.871 1.00 83.62 162 LYS A N 1
ATOM 1300 C CA . LYS A 1 162 ? -6.512 -1.246 -12.620 1.00 83.62 162 LYS A CA 1
ATOM 1301 C C . LYS A 1 162 ? -7.973 -0.814 -12.428 1.00 83.62 162 LYS A C 1
ATOM 1303 O O . LYS A 1 162 ? -8.321 0.306 -12.773 1.00 83.62 162 LYS A O 1
ATOM 1308 N N . GLU A 1 163 ? -8.851 -1.667 -11.904 1.00 90.75 163 GLU A N 1
ATOM 1309 C CA . GLU A 1 163 ? -10.270 -1.321 -11.698 1.00 90.75 163 GLU A CA 1
ATOM 1310 C C . GLU A 1 163 ? -10.478 -0.534 -10.392 1.00 90.75 163 GLU A C 1
ATOM 1312 O O . GLU A 1 163 ? -11.086 -1.019 -9.434 1.00 90.75 163 GLU A O 1
ATOM 1317 N N . ILE A 1 164 ? -9.937 0.685 -10.350 1.00 93.06 164 ILE A N 1
ATOM 1318 C CA . ILE A 1 164 ? -9.920 1.543 -9.162 1.00 93.06 164 ILE A CA 1
ATOM 1319 C C . ILE A 1 164 ? -11.292 2.180 -8.940 1.00 93.06 164 ILE A C 1
ATOM 1321 O O . ILE A 1 164 ? -11.861 2.799 -9.842 1.00 93.06 164 ILE A O 1
ATOM 1325 N N . ILE A 1 165 ? -11.811 2.077 -7.716 1.00 94.50 165 ILE A N 1
ATOM 1326 C CA . ILE A 1 165 ? -13.081 2.691 -7.310 1.00 94.50 165 ILE A CA 1
ATOM 1327 C C . ILE A 1 165 ? -12.839 4.097 -6.748 1.00 94.50 165 ILE A C 1
ATOM 1329 O O . ILE A 1 165 ? -13.462 5.059 -7.198 1.00 94.50 165 ILE A O 1
ATOM 1333 N N . CYS A 1 166 ? -11.951 4.206 -5.763 1.00 93.88 166 CYS A N 1
ATOM 1334 C CA . CYS A 1 166 ? -11.542 5.446 -5.102 1.00 93.88 166 CYS A CA 1
ATOM 1335 C C . CYS A 1 166 ? -10.278 5.189 -4.270 1.00 93.88 166 CYS A C 1
ATOM 1337 O O . CYS A 1 166 ? -9.882 4.030 -4.096 1.00 93.88 166 CYS A O 1
ATOM 1339 N N . GLY A 1 167 ? -9.697 6.246 -3.706 1.00 96.12 167 GLY A N 1
ATOM 1340 C CA . GLY A 1 167 ? -8.597 6.134 -2.753 1.00 96.12 167 GLY A CA 1
ATOM 1341 C C . GLY A 1 167 ? -8.482 7.326 -1.812 1.00 96.12 167 GLY A C 1
ATOM 1342 O O . GLY A 1 167 ? -9.316 8.231 -1.832 1.00 96.12 167 GLY A O 1
ATOM 1343 N N . ILE A 1 168 ? -7.445 7.291 -0.988 1.00 96.94 168 ILE A N 1
ATOM 1344 C CA . ILE A 1 168 ? -6.985 8.366 -0.120 1.00 96.94 168 ILE A CA 1
ATOM 1345 C C . ILE A 1 168 ? -5.492 8.544 -0.371 1.00 96.94 168 ILE A C 1
ATOM 1347 O O . ILE A 1 168 ? -4.738 7.572 -0.311 1.00 96.94 168 ILE A O 1
ATOM 1351 N N . GLY A 1 169 ? -5.088 9.776 -0.662 1.00 96.00 169 GLY A N 1
ATOM 1352 C CA . GLY A 1 169 ? -3.691 10.179 -0.710 1.00 96.00 169 GLY A CA 1
ATOM 1353 C C . GLY A 1 169 ? -3.201 10.600 0.668 1.00 96.00 169 GLY A C 1
ATOM 1354 O O . GLY A 1 169 ? -3.871 11.379 1.349 1.00 96.00 169 GLY A O 1
ATOM 1355 N N . PHE A 1 170 ? -2.035 10.076 1.041 1.00 95.50 170 PHE A N 1
ATOM 1356 C CA . PHE A 1 170 ? -1.335 10.357 2.293 1.00 95.50 170 PHE A CA 1
ATOM 1357 C C . PHE A 1 170 ? -0.137 11.280 2.104 1.00 95.50 170 PHE A C 1
ATOM 1359 O O . PHE A 1 170 ? 0.068 12.212 2.883 1.00 95.50 170 PHE A O 1
ATOM 1366 N N . ALA A 1 171 ? 0.591 11.053 1.013 1.00 93.38 171 ALA A N 1
ATOM 1367 C CA . ALA A 1 171 ? 1.612 11.933 0.473 1.00 93.38 171 ALA A CA 1
ATOM 1368 C C . ALA A 1 171 ? 1.386 12.029 -1.039 1.00 93.38 171 ALA A C 1
ATOM 1370 O O . ALA A 1 171 ? 1.212 11.008 -1.698 1.00 93.38 171 ALA A O 1
ATOM 1371 N N . LEU A 1 172 ? 1.336 13.247 -1.578 1.00 92.50 172 LEU A N 1
ATOM 1372 C CA . LEU A 1 172 ? 1.097 13.529 -3.003 1.00 92.50 172 LEU A CA 1
ATOM 1373 C C . LEU A 1 172 ? 2.098 14.578 -3.501 1.00 92.50 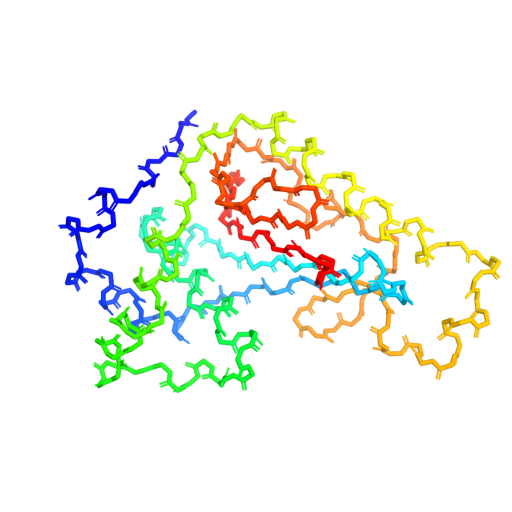172 LEU A C 1
ATOM 1375 O O . LEU A 1 172 ? 1.752 15.576 -4.136 1.00 92.50 172 LEU A O 1
ATOM 1379 N N . GLU A 1 173 ? 3.354 14.396 -3.116 1.00 91.62 173 GLU A N 1
ATOM 1380 C CA . GLU A 1 173 ? 4.449 15.291 -3.451 1.00 91.62 173 GLU A CA 1
ATOM 1381 C C . GLU A 1 173 ? 5.166 14.804 -4.713 1.00 91.62 173 GLU A C 1
ATOM 1383 O O . GLU A 1 173 ? 5.139 13.631 -5.078 1.00 91.62 173 GLU A O 1
ATOM 1388 N N . TRP A 1 174 ? 5.860 15.711 -5.401 1.00 88.12 174 TRP A N 1
ATOM 1389 C CA . TRP A 1 174 ? 6.550 15.385 -6.655 1.00 88.12 174 TRP A CA 1
ATOM 1390 C C . TRP A 1 174 ? 7.644 14.311 -6.491 1.00 88.12 174 TRP A C 1
ATOM 1392 O O . TRP A 1 174 ? 8.009 13.659 -7.468 1.00 88.12 174 TRP A O 1
ATOM 1402 N N . ASN A 1 175 ? 8.183 14.153 -5.279 1.00 90.06 175 ASN A N 1
ATOM 1403 C CA . ASN A 1 175 ? 9.236 13.210 -4.907 1.00 90.06 175 ASN A CA 1
ATOM 1404 C C . ASN A 1 175 ? 8.753 12.075 -3.988 1.00 90.06 175 ASN A C 1
ATOM 1406 O O . ASN A 1 175 ? 9.579 11.214 -3.680 1.00 90.06 175 ASN A O 1
ATOM 1410 N N . SER A 1 176 ? 7.483 12.068 -3.557 1.00 92.62 176 SER A N 1
ATOM 1411 C CA . SER A 1 176 ? 6.918 11.065 -2.643 1.00 92.62 176 SER A CA 1
ATOM 1412 C C . SER A 1 176 ? 5.407 10.917 -2.829 1.00 92.62 176 SER A C 1
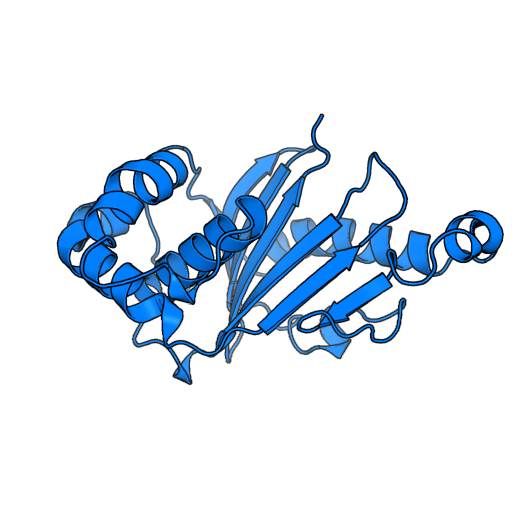ATOM 1414 O O . SER A 1 176 ? 4.663 11.893 -2.717 1.00 92.62 176 SER A O 1
ATOM 1416 N N . VAL A 1 177 ? 4.952 9.693 -3.091 1.00 95.44 177 VAL A N 1
ATOM 1417 C CA . VAL A 1 177 ? 3.545 9.356 -3.303 1.00 95.44 177 VAL A CA 1
ATOM 1418 C C . VAL A 1 177 ? 3.172 8.131 -2.472 1.00 95.44 177 VAL A C 1
ATOM 1420 O O . VAL A 1 177 ? 3.646 7.029 -2.742 1.00 95.44 177 VAL A O 1
ATOM 1423 N N . ASP A 1 178 ? 2.252 8.323 -1.530 1.00 96.69 178 ASP A N 1
ATOM 1424 C CA . ASP A 1 178 ? 1.627 7.269 -0.732 1.00 96.69 178 ASP A CA 1
ATOM 1425 C C . ASP A 1 178 ? 0.109 7.362 -0.880 1.00 96.69 178 ASP A C 1
ATOM 1427 O O . ASP A 1 178 ? -0.499 8.394 -0.584 1.00 96.69 178 ASP A O 1
ATOM 1431 N N . ILE A 1 179 ? -0.516 6.290 -1.366 1.00 97.06 179 ILE A N 1
ATOM 1432 C CA . ILE A 1 179 ? -1.956 6.240 -1.642 1.00 97.06 179 ILE A CA 1
ATOM 1433 C C . ILE A 1 179 ? -2.507 4.886 -1.212 1.00 97.06 179 ILE A C 1
ATOM 1435 O O . ILE A 1 179 ? -2.061 3.848 -1.700 1.00 97.06 179 ILE A O 1
ATOM 1439 N N . MET A 1 180 ? -3.565 4.883 -0.402 1.00 97.19 180 MET A N 1
ATOM 1440 C CA . MET A 1 180 ? -4.420 3.705 -0.267 1.00 97.19 180 MET A CA 1
ATOM 1441 C C . MET A 1 180 ? -5.599 3.816 -1.226 1.00 97.19 180 MET A C 1
ATOM 1443 O O . MET A 1 180 ? -6.355 4.779 -1.188 1.00 97.19 180 MET A O 1
ATOM 1447 N N . TYR A 1 181 ? -5.809 2.815 -2.071 1.00 96.69 181 TYR A N 1
ATOM 1448 C CA . TYR A 1 181 ? -6.967 2.748 -2.955 1.00 96.69 181 TYR A CA 1
ATOM 1449 C C . TYR A 1 181 ? -7.639 1.385 -2.887 1.00 96.69 181 TYR A C 1
ATOM 1451 O O . TYR A 1 181 ? -7.109 0.419 -2.340 1.00 96.69 181 TYR A O 1
ATOM 1459 N N . GLN A 1 182 ? -8.848 1.306 -3.433 1.00 95.62 182 GLN A N 1
ATOM 1460 C CA . GLN A 1 182 ? -9.609 0.065 -3.450 1.00 95.62 182 GLN A CA 1
ATOM 1461 C C . GLN A 1 182 ? -10.133 -0.279 -4.835 1.00 95.62 182 GLN A C 1
ATOM 1463 O O . GLN A 1 182 ? -10.597 0.583 -5.589 1.00 95.62 182 GLN A O 1
ATOM 1468 N N . THR A 1 18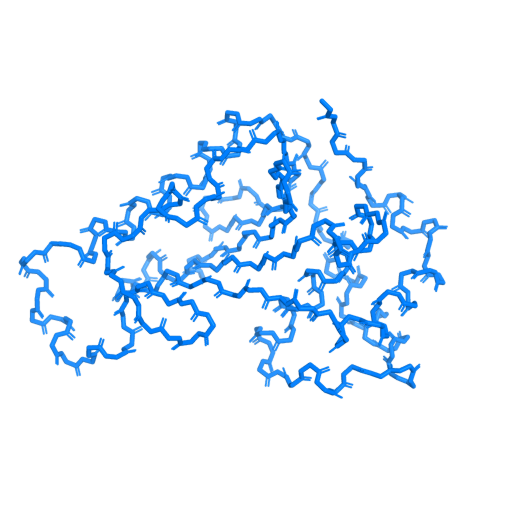3 ? -10.120 -1.574 -5.127 1.00 94.94 183 THR A N 1
ATOM 1469 C CA . THR A 1 183 ? -10.835 -2.174 -6.252 1.00 94.94 183 THR A CA 1
ATOM 1470 C C . THR A 1 183 ? -12.135 -2.801 -5.746 1.00 94.94 183 THR A C 1
ATOM 1472 O O . THR A 1 183 ? -12.544 -2.652 -4.585 1.00 94.94 183 THR A O 1
ATOM 1475 N N . LYS A 1 184 ? -12.820 -3.545 -6.616 1.00 93.56 184 LYS A N 1
ATOM 1476 C CA . LYS A 1 184 ? -13.972 -4.353 -6.211 1.00 93.56 184 LYS A CA 1
ATOM 1477 C C . LYS A 1 184 ? -13.616 -5.386 -5.137 1.00 93.56 184 LYS A C 1
ATOM 1479 O O . LYS A 1 184 ? -14.440 -5.613 -4.252 1.00 93.56 184 LYS A O 1
ATOM 1484 N N . ASN A 1 185 ? -12.432 -5.989 -5.218 1.00 94.94 185 ASN A N 1
ATOM 1485 C CA . ASN A 1 185 ? -12.073 -7.158 -4.415 1.00 94.94 185 ASN A CA 1
ATOM 1486 C C . ASN A 1 185 ? -10.971 -6.880 -3.396 1.00 94.94 185 ASN A C 1
ATOM 1488 O O . ASN A 1 185 ? -10.876 -7.625 -2.429 1.00 94.94 185 ASN A O 1
ATOM 1492 N N . ASP A 1 186 ? -10.191 -5.815 -3.569 1.00 97.00 186 ASP A N 1
ATOM 1493 C CA . ASP A 1 186 ? -8.951 -5.618 -2.823 1.00 97.00 186 ASP A CA 1
ATOM 1494 C C . ASP A 1 186 ? -8.838 -4.194 -2.275 1.00 97.00 186 ASP A C 1
ATOM 1496 O O . ASP A 1 186 ? -9.418 -3.245 -2.820 1.00 97.00 186 ASP A O 1
ATOM 1500 N N . TYR A 1 187 ? -8.065 -4.066 -1.200 1.00 97.69 187 TYR A N 1
ATOM 1501 C CA . TYR A 1 187 ? -7.462 -2.819 -0.746 1.00 97.69 187 TYR A CA 1
ATOM 1502 C C . TYR A 1 187 ? -5.969 -2.851 -1.067 1.00 97.69 187 TYR A C 1
ATOM 1504 O O . TYR A 1 187 ? -5.317 -3.888 -0.914 1.00 97.69 187 TYR A O 1
ATOM 1512 N N . ILE A 1 188 ? -5.438 -1.724 -1.531 1.00 97.81 188 ILE A N 1
ATOM 1513 C CA . ILE A 1 188 ? -4.062 -1.605 -1.989 1.00 97.81 188 ILE A CA 1
ATOM 1514 C C . ILE A 1 188 ? -3.438 -0.367 -1.371 1.00 97.81 188 ILE A C 1
ATOM 1516 O O . ILE A 1 188 ? -4.020 0.709 -1.454 1.00 97.81 188 ILE A O 1
ATOM 1520 N N . PHE A 1 189 ? -2.243 -0.513 -0.809 1.00 97.62 189 PHE A N 1
ATOM 1521 C CA . PHE A 1 189 ? -1.385 0.605 -0.440 1.00 97.62 189 PHE A CA 1
ATOM 1522 C C . PHE A 1 189 ? -0.255 0.706 -1.459 1.00 97.62 189 PHE A C 1
ATOM 1524 O O . PHE A 1 189 ? 0.545 -0.219 -1.590 1.00 97.62 189 PHE A O 1
ATOM 1531 N N . PHE A 1 190 ? -0.229 1.801 -2.208 1.00 97.38 190 PHE A N 1
ATOM 1532 C CA . PHE A 1 190 ? 0.840 2.164 -3.125 1.00 97.38 190 PHE A CA 1
ATOM 1533 C C . PHE A 1 190 ? 1.799 3.117 -2.417 1.00 97.38 190 PHE A C 1
ATOM 1535 O O . PHE A 1 190 ? 1.345 4.092 -1.826 1.00 97.38 190 PHE A O 1
ATOM 1542 N N . SER A 1 191 ? 3.095 2.835 -2.511 1.00 96.44 191 SER A N 1
ATOM 1543 C CA . SER A 1 191 ? 4.150 3.670 -1.948 1.00 96.44 191 SER A CA 1
ATOM 1544 C C . SER A 1 191 ? 5.298 3.821 -2.934 1.00 96.44 191 SER A C 1
ATOM 1546 O O . SER A 1 191 ? 5.790 2.838 -3.503 1.00 96.44 191 SER A O 1
ATOM 1548 N N . TRP A 1 192 ? 5.720 5.060 -3.142 1.00 96.06 192 TRP A N 1
ATOM 1549 C CA . TRP A 1 192 ? 6.828 5.420 -4.010 1.00 96.06 192 TRP A CA 1
ATOM 1550 C C . TRP A 1 192 ? 7.508 6.688 -3.506 1.00 96.06 192 TRP A C 1
ATOM 1552 O O . TRP A 1 192 ? 6.842 7.642 -3.122 1.00 96.06 192 TRP A O 1
ATOM 1562 N N . GLY A 1 193 ? 8.834 6.743 -3.588 1.00 91.62 193 GLY A N 1
ATOM 1563 C CA . GLY A 1 193 ? 9.577 7.962 -3.300 1.00 91.62 193 GLY A CA 1
ATOM 1564 C C . GLY A 1 193 ? 10.961 7.945 -3.927 1.00 91.62 193 GLY A C 1
ATOM 1565 O O . GLY A 1 193 ? 11.604 6.900 -4.009 1.00 91.62 193 GLY A O 1
ATOM 1566 N N . SER A 1 194 ? 11.420 9.116 -4.364 1.00 83.88 194 SER A N 1
ATOM 1567 C CA . SER A 1 194 ? 12.729 9.295 -5.016 1.00 83.88 194 SER A CA 1
ATOM 1568 C C . SER A 1 194 ? 13.893 9.502 -4.034 1.00 83.88 194 SER A C 1
ATOM 1570 O O . SER A 1 194 ? 15.049 9.540 -4.444 1.00 83.88 194 SER A O 1
ATOM 1572 N N . GLY A 1 195 ? 13.60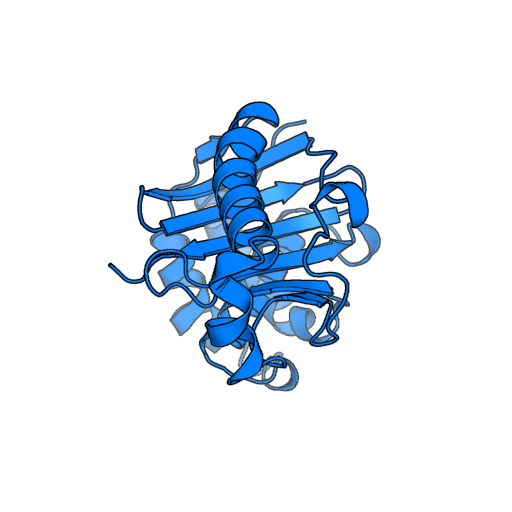6 9.670 -2.736 1.00 69.06 195 GLY A N 1
ATOM 1573 C CA . GLY A 1 195 ? 14.618 9.921 -1.699 1.00 69.06 195 GLY A CA 1
ATOM 1574 C C . GLY A 1 195 ? 15.312 11.292 -1.773 1.00 69.06 195 GLY A C 1
ATOM 1575 O O . GLY A 1 195 ? 16.324 11.483 -1.096 1.00 69.06 195 GLY A O 1
ATOM 1576 N N . ALA A 1 196 ? 14.799 12.211 -2.602 1.00 58.34 196 ALA A N 1
ATOM 1577 C CA . ALA A 1 196 ? 15.302 13.576 -2.801 1.00 58.34 196 ALA A CA 1
ATOM 1578 C C . ALA A 1 196 ? 14.816 14.574 -1.742 1.00 58.34 196 ALA A C 1
ATOM 1580 O O . ALA A 1 196 ? 13.646 14.448 -1.314 1.00 58.34 196 ALA A O 1
#

Organism: NCBI:txid1219077

Radius of gyration: 16.78 Å; Cα contacts (8 Å, |Δi|>4): 344; chains: 1; bounding box: 44×29×48 Å

Mean predicted aligned error: 4.59 Å